Protein AF-A0A453HFK0-F1 (afdb_monomer_lite)

Sequence (282 aa):
MLNDKDNFTQKGLLQRPDHADMRYKCRTYARLLQFIKSLDKSCMIPLRKAYCHSLNLLIRREAREYSNELRNSSKASKSSTPSFEGPAGANQPAGIADSPAEAYSKMITAFIPLLVDESLFLAHFMCFEVPTSDGSDSDEDSTPKTSGSSGSSAKPSNNSSADLGVLNECLQEMLDGIQEDFYAIVDWAFKLDPLSCIPMHGITDRYIAGQKTEVAGYVSVLLDDLESRITILFSRFVDDACFQVEKYERNVKQVGVVPYIPRFSQLAARMEQYITGSRDLV

Organism: Aegilops tauschii subsp. strangulata (NCBI:txid200361)

Secondary structure (DSSP, 8-state):
----TTSS--TT--PPP--HHHHHHHHTTHHHHHHHHHH-GGGHHHHHHHHHHHHHHHHHHHHHHHHHHHHHH------------SS------------HHHHHHHHHHHHHHHHHHHHHHHHHHTT---------------------------PPPTTHHHHHHHHHHHHHHHHTTHHHHHHHHHHHHHHH-GGGHHHHHHHHHHHHHH---GGGHHHHHHHHHHHHHHHHHHHHHHHHHHHHHHHHHHH-TTTTTGGGHHHHHHHHHHHHHHHHHHHH--

Foldseek 3Di:
DPPCPPPCDPQPDLDQDDCVVVLVVLVVCLVVLVVVCVVPVVVLLVVLLVVLQVLLVVLLVSLQVNLVSLVVPQPLDLQDALDPDDADDDDDPPDPGCALLNSLLVSCVRPLVVLLVVLVSSCVSSPQPADDPDDDDDDDDDDDDDDDDDDDPPDPDPCNVVSVVSSVVSSCSSNPPSLVSSLVSLVVSCVSYVLSLLLNLVSLVVVLVVDDDPSCVVVNVSSVVSNVSSVVSNVVVVVVVVVSLVVVQVPDVPCHCVSCPVVVVVVVVVNVVSVVVSVVVD

Radius of gyration: 25.95 Å; chains: 1; bounding box: 56×48×88 Å

Structure (mmCIF, N/CA/C/O backbone):
data_AF-A0A453HFK0-F1
#
_entry.id   AF-A0A453HFK0-F1
#
loop_
_atom_site.group_PDB
_atom_site.id
_atom_site.type_symbol
_atom_site.label_atom_id
_atom_site.label_alt_id
_atom_site.label_comp_id
_atom_site.label_asym_id
_atom_site.label_entity_id
_atom_site.label_seq_id
_atom_site.pdbx_PDB_ins_code
_atom_site.Cartn_x
_atom_site.Cartn_y
_atom_site.Cartn_z
_atom_site.occupancy
_atom_site.B_iso_or_equiv
_atom_site.auth_seq_id
_atom_site.auth_comp_id
_atom_site.auth_asym_id
_atom_site.auth_atom_id
_atom_site.pdbx_PDB_model_num
ATOM 1 N N . MET A 1 1 ? 8.616 13.560 -20.323 1.00 43.38 1 MET A N 1
ATOM 2 C CA . MET A 1 1 ? 7.378 12.751 -20.239 1.00 43.38 1 MET A CA 1
ATOM 3 C C . MET A 1 1 ? 6.702 12.847 -18.860 1.00 43.38 1 MET A C 1
ATOM 5 O O . MET A 1 1 ? 5.885 12.005 -18.546 1.00 43.38 1 MET A O 1
ATOM 9 N N . LEU A 1 2 ? 6.994 13.879 -18.050 1.00 38.53 2 LEU A N 1
ATOM 10 C CA . LEU A 1 2 ? 6.548 14.006 -16.646 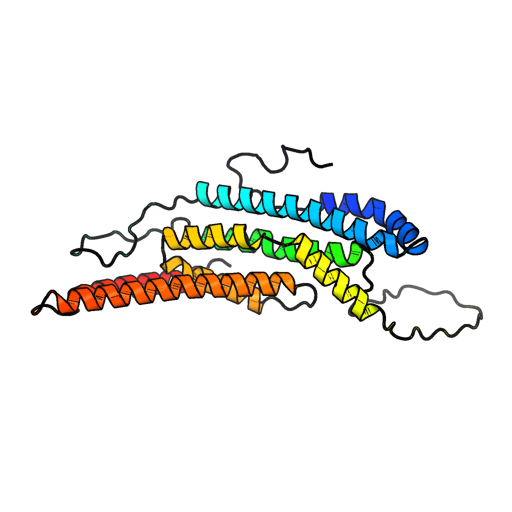1.00 38.53 2 LEU A CA 1
ATOM 11 C C . LEU A 1 2 ? 5.487 15.106 -16.427 1.00 38.53 2 LEU A C 1
ATOM 13 O O . LEU A 1 2 ? 5.281 15.530 -15.296 1.00 38.53 2 LEU A O 1
ATOM 17 N N . ASN A 1 3 ? 4.859 15.625 -17.489 1.00 35.47 3 ASN A N 1
ATOM 18 C CA . ASN A 1 3 ? 4.062 16.856 -17.394 1.00 35.47 3 ASN A CA 1
ATOM 19 C C . ASN A 1 3 ? 2.593 16.728 -17.818 1.00 35.47 3 ASN A C 1
ATOM 21 O O . ASN A 1 3 ? 1.948 17.752 -18.025 1.00 35.47 3 ASN A O 1
ATOM 25 N N . ASP A 1 4 ? 2.047 15.512 -17.891 1.00 39.72 4 ASP A N 1
ATOM 26 C CA . ASP A 1 4 ? 0.596 15.335 -17.997 1.00 39.72 4 ASP A CA 1
ATOM 27 C C . ASP A 1 4 ? -0.020 15.486 -16.603 1.00 39.72 4 ASP A C 1
ATOM 29 O O . ASP A 1 4 ? -0.164 14.538 -15.834 1.00 39.72 4 ASP A O 1
ATOM 33 N N . LYS A 1 5 ? -0.346 16.734 -16.257 1.00 45.12 5 LYS A N 1
ATOM 34 C CA . LYS A 1 5 ? -1.076 17.101 -15.033 1.00 45.12 5 LYS A CA 1
ATOM 35 C C . LYS A 1 5 ? -2.545 16.651 -15.043 1.00 45.12 5 LYS A C 1
ATOM 37 O O . LYS A 1 5 ? -3.221 16.834 -14.036 1.00 45.12 5 LYS A O 1
ATOM 42 N N . ASP A 1 6 ? -3.019 16.043 -16.129 1.00 44.41 6 ASP A N 1
ATOM 43 C CA . ASP A 1 6 ? -4.451 15.860 -16.382 1.00 44.41 6 ASP A CA 1
ATOM 44 C C . ASP A 1 6 ? -4.956 14.411 -16.284 1.00 44.41 6 ASP A C 1
ATOM 46 O O . ASP A 1 6 ? -6.160 14.197 -16.373 1.00 44.41 6 ASP A O 1
ATOM 50 N N . ASN A 1 7 ? -4.098 13.415 -16.029 1.00 46.94 7 ASN A N 1
ATOM 51 C CA . ASN A 1 7 ? -4.543 12.009 -16.031 1.00 46.94 7 ASN A CA 1
ATOM 52 C C . ASN A 1 7 ? -5.009 11.460 -14.673 1.00 46.94 7 ASN A C 1
ATOM 54 O O . ASN A 1 7 ? -5.577 10.374 -14.654 1.00 46.94 7 ASN A O 1
ATOM 58 N N . PHE A 1 8 ? -4.793 12.177 -13.564 1.00 45.44 8 PHE A N 1
ATOM 59 C CA . PHE A 1 8 ? -5.213 11.731 -12.221 1.00 45.44 8 PHE A CA 1
ATOM 60 C C . PHE A 1 8 ? -6.226 12.675 -11.549 1.00 45.44 8 PHE A C 1
ATOM 62 O O . PHE A 1 8 ? -6.861 12.327 -10.558 1.00 45.44 8 PHE A O 1
ATOM 69 N N . THR A 1 9 ? -6.402 13.892 -12.075 1.00 43.00 9 THR A N 1
ATOM 70 C CA . THR A 1 9 ? -7.087 14.990 -11.374 1.00 43.00 9 THR A CA 1
ATOM 71 C C . THR A 1 9 ? -8.409 15.399 -12.024 1.00 43.00 9 THR A C 1
ATOM 73 O O . THR A 1 9 ? -8.623 16.563 -12.354 1.00 43.00 9 THR A O 1
ATOM 76 N N . GLN A 1 10 ? -9.367 14.473 -12.114 1.00 49.50 10 GLN A N 1
ATOM 77 C CA . GLN A 1 10 ? -10.776 14.862 -11.988 1.00 49.50 10 GLN A CA 1
ATOM 78 C C . GLN A 1 10 ? -11.158 14.763 -10.510 1.00 49.50 10 GLN A C 1
ATOM 80 O O . GLN A 1 10 ? -11.493 13.694 -10.010 1.00 49.50 10 GLN A O 1
ATOM 85 N N . LYS A 1 11 ? -11.068 15.895 -9.794 1.00 47.50 11 LYS A N 1
ATOM 86 C CA . LYS A 1 11 ? -11.521 16.010 -8.396 1.00 47.50 11 LYS A CA 1
ATOM 87 C C . LYS A 1 11 ? -12.891 15.336 -8.231 1.00 47.50 11 LYS A C 1
ATOM 89 O O . LYS A 1 11 ? -13.840 15.752 -8.895 1.00 47.50 11 LYS A O 1
ATOM 94 N N . GLY A 1 12 ? -12.991 14.351 -7.337 1.00 55.56 12 GLY A N 1
ATOM 95 C CA . GLY A 1 12 ? -14.236 13.649 -7.017 1.00 55.56 12 GLY A CA 1
ATOM 96 C C . GLY A 1 12 ? -14.432 12.275 -7.670 1.00 55.56 12 GLY A C 1
ATOM 97 O O . GLY A 1 12 ? -15.427 11.623 -7.359 1.00 55.56 12 GLY A O 1
ATOM 98 N N . LEU A 1 13 ? -13.525 11.808 -8.537 1.00 60.28 13 LEU A N 1
ATOM 99 C CA . LEU A 1 13 ? -13.547 10.446 -9.085 1.00 60.28 13 LEU A CA 1
ATOM 100 C C . LEU A 1 13 ? -12.294 9.691 -8.639 1.00 60.28 13 LEU A C 1
ATOM 102 O O . LEU A 1 13 ? -11.178 10.037 -9.016 1.00 60.28 13 LEU A O 1
ATOM 106 N N . LEU A 1 14 ? -12.487 8.646 -7.830 1.00 67.38 14 LEU A N 1
ATOM 107 C CA . LEU A 1 14 ? -11.408 7.772 -7.381 1.00 67.38 14 LEU A CA 1
ATOM 108 C C . LEU A 1 14 ? -10.894 6.950 -8.573 1.00 67.38 14 LEU A C 1
ATOM 110 O O . LEU A 1 14 ? -11.460 5.911 -8.914 1.00 67.38 14 LEU A O 1
ATOM 114 N N . GLN A 1 15 ? -9.842 7.429 -9.229 1.00 76.81 15 GLN A N 1
ATOM 115 C CA . GLN A 1 15 ? -9.237 6.737 -10.357 1.00 76.81 15 GLN A CA 1
ATOM 116 C C . GLN A 1 15 ? -8.186 5.745 -9.860 1.00 76.81 15 GLN A C 1
ATOM 118 O O . GLN A 1 15 ? -7.266 6.099 -9.122 1.00 76.81 15 GLN A O 1
ATOM 123 N N . ARG A 1 16 ? -8.334 4.479 -10.256 1.00 83.50 16 ARG A N 1
ATOM 124 C CA . ARG A 1 16 ? -7.331 3.448 -9.984 1.00 83.50 16 ARG A CA 1
ATOM 125 C C . ARG A 1 16 ? -6.057 3.779 -10.777 1.00 83.50 16 ARG A C 1
ATOM 127 O O . ARG A 1 16 ? -6.179 4.032 -11.976 1.00 83.50 16 ARG A O 1
ATOM 134 N N . PRO A 1 17 ? -4.864 3.753 -10.156 1.00 87.19 17 PRO A N 1
ATOM 135 C CA . PRO A 1 17 ? -3.620 3.909 -10.896 1.00 87.19 17 PRO A CA 1
ATOM 136 C C . PRO A 1 17 ? -3.467 2.786 -11.928 1.00 87.19 17 PRO A C 1
ATOM 138 O O . PRO A 1 17 ? -3.697 1.615 -11.616 1.00 87.19 17 PRO A O 1
ATOM 141 N N . ASP A 1 18 ? -3.079 3.149 -13.147 1.00 90.12 18 ASP A N 1
ATOM 142 C CA . ASP A 1 18 ? -2.808 2.212 -14.235 1.00 90.12 18 ASP A CA 1
ATOM 143 C C . ASP A 1 18 ? -1.586 2.672 -15.031 1.00 90.12 18 ASP A C 1
ATOM 145 O O . ASP A 1 18 ? -1.541 3.776 -15.576 1.00 90.12 18 ASP A O 1
ATOM 149 N N . HIS A 1 19 ? -0.577 1.806 -15.088 1.00 94.00 19 HIS A N 1
ATOM 150 C CA . HIS A 1 19 ? 0.704 2.063 -15.743 1.00 94.00 19 HIS A CA 1
ATOM 151 C C . HIS A 1 19 ? 0.836 1.328 -17.088 1.00 94.00 19 HIS A C 1
ATOM 153 O O . HIS A 1 19 ? 1.911 1.321 -17.687 1.00 94.00 19 HIS A O 1
ATOM 159 N N . ALA A 1 20 ? -0.227 0.703 -17.611 1.00 91.44 20 ALA A N 1
ATOM 160 C CA . ALA A 1 20 ? -0.181 -0.094 -18.843 1.00 91.44 20 ALA A CA 1
ATOM 161 C C . ALA A 1 20 ? 0.338 0.680 -20.071 1.00 91.44 20 ALA A C 1
ATOM 163 O O . ALA A 1 20 ? 1.217 0.186 -20.784 1.00 91.44 20 ALA A O 1
ATOM 164 N N . ASP A 1 21 ? -0.151 1.901 -20.305 1.00 91.12 21 ASP A N 1
ATOM 165 C CA . ASP A 1 21 ? 0.294 2.743 -21.427 1.00 91.12 21 ASP A CA 1
ATOM 166 C C . ASP A 1 21 ? 1.763 3.178 -21.275 1.00 91.12 21 ASP A C 1
ATOM 168 O O . ASP A 1 21 ? 2.540 3.133 -22.232 1.00 91.12 21 ASP A O 1
ATOM 172 N N . MET A 1 22 ? 2.187 3.518 -20.052 1.00 91.12 22 MET A N 1
ATOM 173 C CA . MET A 1 22 ? 3.588 3.832 -19.758 1.00 91.12 22 MET A CA 1
ATOM 174 C C . MET A 1 22 ? 4.491 2.625 -20.040 1.00 91.12 22 MET A C 1
ATOM 176 O O . MET A 1 22 ? 5.476 2.758 -20.769 1.00 91.12 22 MET A O 1
ATOM 180 N N . ARG A 1 23 ? 4.118 1.433 -19.554 1.00 92.38 23 ARG A N 1
ATOM 181 C CA . ARG A 1 23 ? 4.833 0.175 -19.828 1.00 92.38 23 ARG A CA 1
ATOM 182 C C . ARG A 1 23 ? 4.908 -0.112 -21.329 1.00 92.38 23 ARG A C 1
ATOM 184 O O . ARG A 1 23 ? 5.972 -0.479 -21.832 1.00 92.38 23 ARG A O 1
ATOM 191 N N . TYR A 1 24 ? 3.816 0.093 -22.068 1.00 91.12 24 TYR A N 1
ATOM 192 C CA . TYR A 1 24 ? 3.790 -0.055 -23.526 1.00 91.12 24 TYR A CA 1
ATOM 193 C C . TYR A 1 24 ? 4.779 0.895 -24.216 1.00 91.12 24 TYR A C 1
ATOM 195 O O . TYR A 1 24 ? 5.602 0.454 -25.021 1.00 91.12 24 TYR A O 1
ATOM 203 N N . LYS A 1 25 ? 4.779 2.180 -23.844 1.00 91.62 25 LYS A N 1
ATOM 204 C CA . LYS A 1 25 ? 5.731 3.171 -24.368 1.00 91.62 25 LYS A CA 1
ATOM 205 C C . LYS A 1 25 ? 7.176 2.787 -24.051 1.00 91.62 25 LYS A C 1
ATOM 207 O O . LYS A 1 25 ? 8.015 2.822 -24.952 1.00 91.62 25 LYS A O 1
ATOM 212 N N . CYS A 1 26 ? 7.458 2.344 -22.824 1.00 90.81 26 CYS A N 1
ATOM 213 C CA . CYS A 1 26 ? 8.778 1.868 -22.409 1.00 90.81 26 CYS A CA 1
ATOM 214 C C . CYS A 1 26 ? 9.272 0.700 -23.275 1.00 90.81 26 CYS A C 1
ATOM 216 O O . CYS A 1 26 ? 10.422 0.719 -23.717 1.00 90.81 26 CYS A O 1
ATOM 218 N N . ARG A 1 27 ? 8.408 -0.271 -23.607 1.00 90.38 27 ARG A N 1
ATOM 219 C CA . ARG A 1 27 ? 8.775 -1.433 -24.444 1.00 90.38 27 ARG A CA 1
ATOM 220 C C . ARG A 1 27 ? 9.329 -1.059 -25.819 1.00 90.38 27 ARG A C 1
ATOM 222 O O . ARG A 1 27 ? 10.162 -1.798 -26.338 1.00 90.38 27 ARG A O 1
ATOM 229 N N . THR A 1 28 ? 8.972 0.102 -26.370 1.00 92.50 28 THR A N 1
ATOM 230 C CA . THR A 1 28 ? 9.556 0.618 -27.626 1.00 92.50 28 THR A CA 1
ATOM 231 C C . THR A 1 28 ? 11.087 0.718 -27.561 1.00 92.50 28 THR A C 1
ATOM 233 O O . THR A 1 28 ? 11.771 0.556 -28.571 1.00 92.50 28 THR A O 1
ATOM 236 N N . TYR A 1 29 ? 11.649 0.924 -26.366 1.00 89.88 29 TYR A N 1
ATOM 237 C CA . TYR A 1 29 ? 13.089 1.048 -26.143 1.00 89.88 29 TYR A CA 1
ATOM 238 C C . TYR A 1 29 ? 13.790 -0.284 -25.832 1.00 89.88 29 TYR A C 1
ATOM 240 O O . TYR A 1 29 ? 15.013 -0.302 -25.713 1.00 89.88 29 TYR A O 1
ATOM 248 N N . ALA A 1 30 ? 13.072 -1.410 -25.744 1.00 89.06 30 ALA A N 1
ATOM 249 C CA . ALA A 1 30 ? 13.645 -2.693 -25.321 1.00 89.06 30 ALA A CA 1
ATOM 250 C C . ALA A 1 30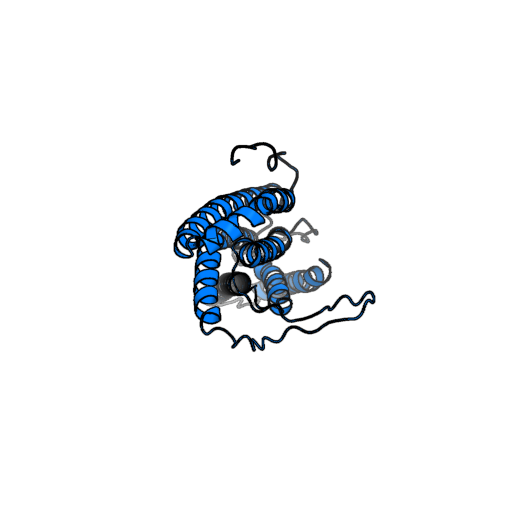 ? 14.820 -3.151 -26.206 1.00 89.06 30 ALA A C 1
ATOM 252 O O . ALA A 1 30 ? 15.864 -3.557 -25.698 1.00 89.06 30 ALA A O 1
ATOM 253 N N . ARG A 1 31 ? 14.696 -3.010 -27.534 1.00 88.62 31 ARG A N 1
ATOM 254 C CA . ARG A 1 31 ? 15.776 -3.362 -28.476 1.00 88.62 31 ARG A CA 1
ATOM 255 C C . ARG A 1 31 ? 17.027 -2.507 -28.263 1.00 88.62 31 ARG A C 1
ATOM 257 O O . ARG A 1 31 ? 18.143 -3.009 -28.370 1.00 88.62 31 ARG A O 1
ATOM 264 N N . LEU A 1 32 ? 16.843 -1.223 -27.956 1.00 89.25 32 LEU A N 1
ATOM 265 C CA . LEU A 1 32 ? 17.945 -0.311 -27.666 1.00 89.25 32 LEU A CA 1
ATOM 266 C C . LEU A 1 32 ? 18.631 -0.687 -26.347 1.00 89.25 32 LEU A C 1
ATOM 268 O O . LEU A 1 32 ? 19.856 -0.731 -26.303 1.00 89.25 32 LEU A O 1
ATOM 272 N N . LEU A 1 33 ? 17.861 -1.019 -25.306 1.00 90.06 33 LEU A N 1
ATOM 273 C CA . LEU A 1 33 ? 18.394 -1.471 -24.016 1.00 90.06 33 LEU A CA 1
ATOM 274 C C . LEU A 1 33 ? 19.248 -2.733 -24.152 1.00 90.06 33 LEU A C 1
ATOM 276 O O . LEU A 1 33 ? 20.347 -2.788 -23.606 1.00 90.06 33 LEU A O 1
ATOM 280 N N . GLN A 1 34 ? 18.783 -3.721 -24.920 1.00 87.75 34 GLN A N 1
ATOM 281 C CA . GLN A 1 34 ? 19.546 -4.944 -25.182 1.00 87.75 34 GLN A CA 1
ATOM 282 C C . GLN A 1 34 ? 20.853 -4.654 -25.925 1.00 87.75 34 GLN A C 1
ATOM 284 O O . GLN A 1 34 ? 21.904 -5.183 -25.560 1.00 87.75 34 GLN A O 1
ATOM 289 N N . PHE A 1 35 ? 20.803 -3.783 -26.937 1.00 89.06 35 PHE A N 1
ATOM 290 C CA . PHE A 1 35 ? 21.994 -3.379 -27.676 1.00 89.06 35 PHE A CA 1
ATOM 291 C C . PHE A 1 35 ? 22.998 -2.657 -26.769 1.00 89.06 35 PHE A C 1
ATOM 293 O O . PHE A 1 35 ? 24.169 -3.024 -26.736 1.00 89.06 35 PHE A O 1
ATOM 300 N N . ILE A 1 36 ? 22.537 -1.702 -25.961 1.00 88.38 36 ILE A N 1
ATOM 301 C CA . ILE A 1 36 ? 23.371 -0.972 -25.000 1.00 88.38 36 ILE A CA 1
ATOM 302 C C . ILE A 1 36 ? 23.998 -1.927 -23.968 1.00 88.38 36 ILE A C 1
ATOM 304 O O . ILE A 1 36 ? 25.210 -1.877 -23.766 1.00 88.38 36 ILE A O 1
ATOM 308 N N . LYS A 1 37 ? 23.219 -2.861 -23.396 1.00 88.38 37 LYS A N 1
ATOM 309 C CA . LYS A 1 37 ? 23.720 -3.901 -22.474 1.00 88.38 37 LYS A CA 1
ATOM 310 C C . LYS A 1 37 ? 24.830 -4.745 -23.109 1.00 88.38 37 LYS A C 1
ATOM 312 O O . LYS A 1 37 ? 25.760 -5.138 -22.409 1.00 88.38 37 LYS A O 1
ATOM 317 N N . SER A 1 38 ? 24.731 -5.035 -24.411 1.00 88.44 38 SER A N 1
ATOM 318 C CA . SER A 1 38 ? 25.745 -5.811 -25.140 1.00 88.44 38 SER A CA 1
ATOM 319 C C . SER A 1 38 ? 27.045 -5.040 -25.388 1.00 88.44 38 SER A C 1
ATOM 321 O O . SER A 1 38 ? 28.104 -5.657 -25.465 1.00 88.44 38 SER A O 1
ATOM 323 N N . LEU A 1 39 ? 26.969 -3.708 -25.492 1.00 92.00 39 LEU A N 1
ATOM 324 C CA . LEU A 1 39 ? 28.138 -2.846 -25.671 1.00 92.00 39 LEU A CA 1
ATOM 325 C C . LEU A 1 39 ? 28.881 -2.617 -24.352 1.00 92.00 39 LEU A C 1
ATOM 327 O O . LEU A 1 39 ? 30.106 -2.694 -24.320 1.00 92.00 39 LEU A O 1
ATOM 331 N N . ASP A 1 40 ? 28.148 -2.335 -23.274 1.00 88.50 40 ASP A N 1
ATOM 332 C CA . ASP A 1 40 ? 28.713 -2.102 -21.946 1.00 88.50 40 ASP A CA 1
ATOM 333 C C . ASP A 1 40 ? 27.704 -2.479 -20.851 1.00 88.50 40 ASP A C 1
ATOM 335 O O . ASP A 1 40 ? 26.682 -1.822 -20.669 1.00 88.50 40 ASP A O 1
ATOM 339 N N . LYS A 1 41 ? 27.993 -3.520 -20.058 1.00 85.94 41 LYS A N 1
ATOM 340 C CA . LYS A 1 41 ? 27.105 -3.936 -18.956 1.00 85.94 41 LYS A CA 1
ATOM 341 C C . LYS A 1 41 ? 27.051 -2.890 -17.829 1.00 85.94 41 LYS A C 1
ATOM 343 O O . LYS A 1 41 ? 26.046 -2.821 -17.120 1.00 85.94 41 LYS A O 1
ATOM 348 N N . SER A 1 42 ? 28.091 -2.069 -17.656 1.00 87.12 42 SER A N 1
ATOM 349 C CA . SER A 1 42 ? 28.195 -1.121 -16.538 1.00 87.12 42 SER A CA 1
ATOM 350 C C . SER A 1 42 ? 27.178 0.022 -16.623 1.00 87.12 42 SER A C 1
ATOM 352 O O . SER A 1 42 ? 26.676 0.481 -15.595 1.00 87.12 42 SER A O 1
ATOM 354 N N . CYS A 1 43 ? 26.778 0.416 -17.837 1.00 88.12 43 CYS A N 1
ATOM 355 C CA . CYS A 1 43 ? 25.805 1.489 -18.049 1.00 88.12 43 CYS A CA 1
ATOM 356 C C . CYS A 1 43 ? 24.369 1.124 -17.621 1.00 88.12 43 CYS A C 1
ATOM 358 O O . CYS A 1 43 ? 23.531 2.010 -17.441 1.00 88.12 43 CYS A O 1
ATOM 360 N N . MET A 1 44 ? 24.081 -0.162 -17.389 1.00 88.56 44 MET A N 1
ATOM 361 C CA . MET A 1 44 ? 22.758 -0.610 -16.946 1.00 88.56 44 MET A CA 1
ATOM 362 C C . MET A 1 44 ? 22.438 -0.168 -15.518 1.00 88.56 44 MET A C 1
ATOM 364 O O . MET A 1 44 ? 21.277 0.081 -15.206 1.00 88.56 44 MET A O 1
ATOM 368 N N . ILE A 1 45 ? 23.444 -0.044 -14.649 1.00 88.50 45 ILE A N 1
ATOM 369 C CA . ILE A 1 45 ? 23.253 0.360 -13.248 1.00 88.50 45 ILE A CA 1
ATOM 370 C C . ILE A 1 45 ? 22.677 1.783 -13.141 1.00 88.50 45 ILE A C 1
ATOM 372 O O . ILE A 1 45 ? 21.599 1.930 -12.564 1.00 88.50 45 ILE A O 1
ATOM 376 N N . PRO A 1 46 ? 23.316 2.837 -13.691 1.00 90.94 46 PRO A N 1
ATOM 377 C CA . PRO A 1 46 ? 22.772 4.193 -13.600 1.00 90.94 46 PRO A CA 1
ATOM 378 C C . PRO A 1 46 ? 21.409 4.323 -14.289 1.00 90.94 46 PRO A C 1
ATOM 380 O O . PRO A 1 46 ? 20.559 5.079 -13.823 1.00 90.94 46 PRO A O 1
ATOM 383 N N . LEU A 1 47 ? 21.167 3.553 -15.354 1.00 90.81 47 LEU A N 1
ATOM 384 C CA . LEU A 1 47 ? 19.884 3.541 -16.047 1.00 90.81 47 LEU A CA 1
ATOM 385 C C . LEU A 1 47 ? 18.758 2.944 -15.193 1.00 90.81 47 LEU A C 1
ATOM 387 O O . LEU A 1 47 ? 17.682 3.534 -15.097 1.00 90.81 47 LEU A O 1
ATOM 391 N N . ARG A 1 48 ? 19.020 1.805 -14.539 1.00 91.44 48 ARG A N 1
ATOM 392 C CA . ARG A 1 48 ? 18.089 1.180 -13.590 1.00 91.44 48 ARG A CA 1
ATOM 393 C C . ARG A 1 48 ? 17.745 2.142 -12.460 1.00 91.44 48 ARG A C 1
ATOM 395 O O . ARG A 1 48 ? 16.564 2.351 -12.209 1.00 91.44 48 ARG A O 1
ATOM 402 N N . LYS A 1 49 ? 18.747 2.790 -11.855 1.00 91.88 49 LYS A N 1
ATOM 403 C CA . LYS A 1 49 ? 18.535 3.781 -10.786 1.00 91.88 49 LYS A CA 1
ATOM 404 C C . LYS A 1 49 ? 17.686 4.962 -11.240 1.00 91.88 49 LYS A C 1
ATOM 406 O O . LYS A 1 49 ? 16.705 5.299 -10.590 1.00 91.88 49 LYS A O 1
ATOM 411 N N . ALA A 1 50 ? 17.999 5.553 -12.394 1.00 93.38 50 ALA A N 1
ATOM 412 C CA . ALA A 1 50 ? 17.229 6.677 -12.928 1.00 93.38 50 ALA A CA 1
ATOM 413 C C . ALA A 1 50 ? 15.753 6.314 -13.179 1.00 93.38 50 ALA A C 1
ATOM 415 O O . ALA A 1 50 ? 14.859 7.117 -12.893 1.00 93.38 50 ALA A O 1
ATOM 416 N N . TYR A 1 51 ? 15.492 5.103 -13.684 1.00 93.25 51 TYR A N 1
ATOM 417 C CA . TYR A 1 51 ? 14.134 4.588 -13.852 1.00 93.25 51 TYR A CA 1
ATOM 418 C C . TYR A 1 51 ? 13.438 4.366 -12.507 1.00 93.25 51 TYR A C 1
ATOM 420 O O . TYR A 1 51 ? 12.349 4.898 -12.307 1.00 93.25 51 TYR A O 1
ATOM 428 N N . CYS A 1 52 ? 14.078 3.641 -11.581 1.00 94.38 52 CYS A N 1
ATOM 429 C CA . CYS A 1 52 ? 13.522 3.332 -10.261 1.00 94.38 52 CYS A CA 1
ATOM 430 C C . CYS A 1 52 ? 13.183 4.611 -9.497 1.00 94.38 52 CYS A C 1
ATOM 432 O O . CYS A 1 52 ? 12.076 4.742 -8.992 1.00 94.38 52 CYS A O 1
ATOM 434 N N . HIS A 1 53 ? 14.079 5.598 -9.513 1.00 94.88 53 HIS A N 1
ATOM 435 C CA . HIS A 1 53 ? 13.843 6.904 -8.911 1.00 94.88 53 HIS A CA 1
ATOM 436 C C . HIS A 1 53 ? 12.641 7.633 -9.533 1.00 94.88 53 HIS A C 1
ATOM 438 O O . HIS A 1 53 ? 11.777 8.142 -8.821 1.00 94.88 53 HIS A O 1
ATOM 444 N N . SER A 1 54 ? 12.556 7.676 -10.866 1.00 94.31 54 SER A N 1
ATOM 445 C CA . SER A 1 54 ? 11.455 8.362 -11.558 1.00 94.31 54 SER A CA 1
ATOM 446 C C . SER A 1 54 ? 10.105 7.692 -11.290 1.00 94.31 54 SER A C 1
ATOM 448 O O . SER A 1 54 ? 9.105 8.378 -11.077 1.00 94.31 54 SER A O 1
ATOM 450 N N . LEU A 1 55 ? 10.082 6.358 -11.284 1.00 95.00 55 LEU A N 1
ATOM 451 C CA . LEU A 1 55 ? 8.885 5.570 -11.018 1.00 95.00 55 LEU A CA 1
ATOM 452 C C . LEU A 1 55 ? 8.475 5.643 -9.542 1.00 95.00 55 LEU A C 1
ATOM 454 O O . LEU A 1 55 ? 7.288 5.779 -9.260 1.00 95.00 55 LEU A O 1
ATOM 458 N N . ASN A 1 56 ? 9.436 5.664 -8.613 1.00 95.62 56 ASN A N 1
ATOM 459 C CA . ASN A 1 56 ? 9.173 5.903 -7.195 1.00 95.62 56 ASN A CA 1
ATOM 460 C C . ASN A 1 56 ? 8.414 7.219 -7.004 1.00 95.62 56 ASN A C 1
ATOM 462 O O . ASN A 1 56 ? 7.336 7.227 -6.417 1.00 95.62 56 ASN A O 1
ATOM 466 N N . LEU A 1 57 ? 8.915 8.324 -7.569 1.00 95.06 57 LEU A N 1
ATOM 467 C CA . LEU A 1 57 ? 8.258 9.630 -7.464 1.00 95.06 57 LEU A CA 1
ATOM 468 C C . LEU A 1 57 ? 6.815 9.608 -7.986 1.00 95.06 57 LEU A C 1
ATOM 470 O O . LEU A 1 57 ? 5.943 10.242 -7.387 1.00 95.06 57 LEU A O 1
ATOM 474 N N . LEU A 1 58 ? 6.561 8.885 -9.081 1.00 94.75 58 LEU A N 1
ATOM 475 C CA . LEU A 1 58 ? 5.222 8.720 -9.641 1.00 94.75 58 LEU A CA 1
ATOM 476 C C . LEU A 1 58 ? 4.315 7.923 -8.696 1.00 94.75 58 LEU A C 1
ATOM 478 O O . LEU A 1 58 ? 3.282 8.442 -8.278 1.00 94.75 58 LEU A O 1
ATOM 482 N N . ILE A 1 59 ? 4.727 6.713 -8.308 1.00 94.69 59 ILE A N 1
ATOM 483 C CA . ILE A 1 59 ? 3.935 5.823 -7.448 1.00 94.69 59 ILE A CA 1
ATOM 484 C C . ILE A 1 59 ? 3.641 6.498 -6.103 1.00 94.69 59 ILE A C 1
ATOM 486 O O . ILE A 1 59 ? 2.500 6.501 -5.649 1.00 94.69 59 ILE A O 1
ATOM 490 N N . ARG A 1 60 ? 4.648 7.121 -5.479 1.00 95.31 60 ARG A N 1
ATOM 491 C CA . ARG A 1 60 ? 4.517 7.886 -4.226 1.00 95.31 60 ARG A CA 1
ATOM 492 C C . ARG A 1 60 ? 3.478 8.999 -4.349 1.00 95.31 60 ARG A C 1
ATOM 494 O O . ARG A 1 60 ? 2.671 9.215 -3.445 1.00 95.31 60 ARG A O 1
ATOM 501 N N . ARG A 1 61 ? 3.511 9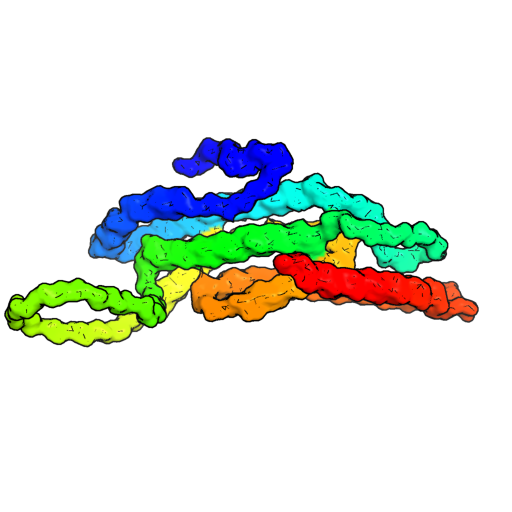.736 -5.462 1.00 94.25 61 ARG A N 1
ATOM 502 C CA . ARG A 1 61 ? 2.568 10.825 -5.726 1.00 94.25 61 ARG A CA 1
ATOM 503 C C . ARG A 1 61 ? 1.148 10.291 -5.894 1.00 94.25 61 ARG A C 1
ATOM 505 O O . ARG A 1 61 ? 0.246 10.803 -5.236 1.00 94.25 61 ARG A O 1
ATOM 512 N N . GLU A 1 62 ? 0.961 9.268 -6.720 1.00 94.12 62 GLU A N 1
ATOM 513 C CA . GLU A 1 62 ? -0.344 8.639 -6.952 1.00 94.12 62 GLU A CA 1
ATOM 514 C C . GLU A 1 62 ? -0.906 8.029 -5.664 1.00 94.12 62 GLU A C 1
ATOM 516 O O . GLU A 1 62 ? -2.069 8.253 -5.342 1.00 94.12 62 GLU A O 1
ATOM 521 N N . ALA A 1 63 ? -0.079 7.337 -4.873 1.00 94.81 63 ALA A N 1
ATOM 522 C CA . ALA A 1 63 ? -0.454 6.775 -3.573 1.00 94.81 63 ALA A CA 1
ATOM 523 C C . ALA A 1 63 ? -0.960 7.854 -2.614 1.00 94.81 63 ALA A C 1
ATOM 525 O O . ALA A 1 63 ? -2.005 7.695 -1.977 1.00 94.81 63 ALA A O 1
ATOM 526 N N . ARG A 1 64 ? -0.258 8.988 -2.549 1.00 93.50 64 ARG A N 1
ATOM 527 C CA . ARG A 1 64 ? -0.654 10.116 -1.708 1.00 93.50 64 ARG A CA 1
ATOM 528 C C . ARG A 1 64 ? -1.945 10.773 -2.182 1.00 93.50 64 ARG A C 1
ATOM 530 O O . ARG A 1 64 ? -2.807 11.075 -1.360 1.00 93.50 64 ARG A O 1
ATOM 537 N N . GLU A 1 65 ? -2.074 11.032 -3.480 1.00 91.75 65 GLU A N 1
ATOM 538 C CA . GLU A 1 65 ? -3.275 11.639 -4.064 1.00 91.75 65 GLU A CA 1
ATOM 539 C C . GLU A 1 65 ? -4.494 10.720 -3.875 1.00 91.75 65 GLU A C 1
ATOM 541 O O . GLU A 1 65 ? -5.525 11.175 -3.379 1.00 91.75 65 GLU A O 1
ATOM 546 N N . TYR A 1 66 ? -4.342 9.419 -4.134 1.00 92.12 66 TYR A N 1
ATOM 547 C CA . TYR A 1 66 ? -5.382 8.407 -3.937 1.00 92.12 66 TYR A CA 1
ATOM 548 C C . TYR A 1 66 ? -5.800 8.277 -2.467 1.00 92.12 66 TYR A C 1
ATOM 550 O O . TYR A 1 66 ? -6.988 8.322 -2.149 1.00 92.12 66 TYR A O 1
ATOM 558 N N . SER A 1 67 ? -4.832 8.184 -1.549 1.00 91.62 67 SER A N 1
ATOM 559 C CA . SER A 1 67 ? -5.084 8.137 -0.103 1.00 91.62 67 SER A CA 1
ATOM 560 C C . SER A 1 67 ? -5.822 9.387 0.383 1.00 91.62 67 SER A C 1
ATOM 562 O O . SER A 1 67 ? -6.790 9.293 1.138 1.00 91.62 67 SER A O 1
ATOM 564 N N . ASN A 1 68 ? -5.433 10.573 -0.090 1.00 90.19 68 ASN A N 1
ATOM 565 C CA . ASN A 1 68 ? -6.131 11.811 0.251 1.00 90.19 68 ASN A CA 1
ATOM 566 C C . ASN A 1 68 ? -7.571 11.826 -0.276 1.00 90.19 68 ASN A C 1
ATOM 568 O O . ASN A 1 68 ? -8.475 12.230 0.454 1.00 90.19 68 ASN A O 1
ATOM 572 N N . GLU A 1 69 ? -7.807 11.355 -1.500 1.00 89.44 69 GLU A N 1
ATOM 573 C CA . GLU A 1 69 ? -9.154 11.288 -2.072 1.00 89.44 69 GLU A CA 1
ATOM 574 C C . GLU A 1 69 ? -10.043 10.285 -1.325 1.00 89.44 69 GLU A C 1
ATOM 576 O O . GLU A 1 69 ? -11.194 10.592 -1.013 1.00 89.44 69 GLU A O 1
ATOM 581 N N . LEU A 1 70 ? -9.511 9.122 -0.936 1.00 89.25 70 LEU A N 1
ATOM 582 C CA . LEU A 1 70 ? -10.212 8.156 -0.082 1.00 89.25 70 LEU A CA 1
ATOM 583 C C . LEU A 1 70 ? -10.628 8.767 1.260 1.00 89.25 70 LEU A C 1
ATOM 585 O O . LEU A 1 70 ? -11.755 8.590 1.722 1.00 89.25 70 LEU A O 1
ATOM 589 N N . ARG A 1 71 ? -9.725 9.529 1.879 1.00 87.12 71 ARG A N 1
ATOM 590 C CA . ARG A 1 71 ? -9.982 10.195 3.160 1.00 87.12 71 ARG A CA 1
ATOM 591 C C . ARG A 1 71 ? -11.001 11.327 3.033 1.00 87.12 71 ARG A C 1
ATOM 593 O O . ARG A 1 71 ? -11.769 11.542 3.966 1.00 87.12 71 ARG A O 1
ATOM 600 N N . ASN A 1 72 ? -11.016 12.031 1.901 1.00 84.62 72 ASN A N 1
ATOM 601 C CA . ASN A 1 72 ? -11.956 13.120 1.621 1.00 84.62 72 ASN A CA 1
ATOM 602 C C . ASN A 1 72 ? -13.349 12.616 1.211 1.00 84.62 72 ASN A C 1
ATOM 604 O O . ASN A 1 72 ? -14.349 13.253 1.535 1.00 84.62 72 ASN A O 1
ATOM 608 N N . SER A 1 73 ? -13.412 11.498 0.485 1.00 77.69 73 SER A N 1
ATOM 609 C CA . SER A 1 73 ? -14.661 10.874 0.027 1.00 77.69 73 SER A CA 1
ATOM 610 C C . SER A 1 73 ? -15.354 10.068 1.121 1.00 77.69 73 SER A C 1
ATOM 612 O O . SER A 1 73 ? -16.578 9.923 1.090 1.00 77.69 73 SER A O 1
ATOM 614 N N . SER A 1 74 ? -14.602 9.590 2.118 1.00 73.25 74 SER A N 1
ATOM 615 C CA . SER A 1 74 ? -15.172 8.917 3.277 1.00 73.25 74 SER A CA 1
ATOM 616 C C . SER A 1 74 ? -16.106 9.865 4.030 1.00 73.25 74 SER A C 1
ATOM 618 O O . SER A 1 74 ? -15.685 10.830 4.671 1.00 73.25 74 SER A O 1
ATOM 620 N N . LYS A 1 75 ? -17.404 9.539 4.018 1.00 61.94 75 LYS A N 1
ATOM 621 C CA . LYS A 1 75 ? -18.413 10.127 4.911 1.00 61.94 75 LYS A CA 1
ATOM 622 C C . LYS A 1 75 ? -18.254 9.584 6.331 1.00 61.94 75 LYS A C 1
ATOM 624 O O . LYS A 1 75 ? -19.257 9.288 6.983 1.00 61.94 75 LYS A O 1
ATOM 629 N N . ALA A 1 76 ? -17.017 9.436 6.809 1.00 52.34 76 ALA A N 1
ATOM 630 C CA . ALA A 1 76 ? -16.730 9.110 8.189 1.00 52.34 76 ALA A CA 1
ATOM 631 C C . ALA A 1 76 ? -17.288 10.245 9.047 1.00 52.34 76 ALA A C 1
ATOM 633 O O . ALA A 1 76 ? -16.641 11.260 9.318 1.00 52.34 76 ALA A O 1
ATOM 634 N N . SER A 1 77 ? -18.548 10.081 9.448 1.00 43.50 77 SER A N 1
ATOM 635 C CA . SER A 1 77 ? -19.113 10.813 10.559 1.00 43.50 77 SER A CA 1
ATOM 636 C C . SER A 1 77 ? -18.103 10.682 11.689 1.00 43.50 77 SER A C 1
ATOM 638 O O . SER A 1 77 ? -17.545 9.602 11.902 1.00 43.50 77 SER A O 1
ATOM 640 N N . LYS A 1 78 ? -17.852 11.768 12.421 1.00 44.94 78 LYS A N 1
ATOM 641 C CA . LYS A 1 78 ? -17.173 11.709 13.720 1.00 44.94 78 LYS A CA 1
ATOM 642 C C . LYS A 1 78 ? -18.088 10.956 14.697 1.00 44.94 78 LYS A C 1
ATOM 644 O O . LYS A 1 78 ? -18.548 11.516 15.687 1.00 44.94 78 LYS A O 1
ATOM 649 N N . SER A 1 79 ? -18.458 9.716 14.386 1.00 41.09 79 SER A N 1
ATOM 650 C CA . SER A 1 79 ? -19.236 8.864 15.253 1.00 41.09 79 SER A CA 1
ATOM 651 C C . SER A 1 79 ? -18.275 8.428 16.333 1.00 41.09 79 SER A C 1
ATOM 653 O O . SER A 1 79 ? -17.442 7.558 16.096 1.00 41.09 79 SER A O 1
ATOM 655 N N . SER A 1 80 ? -18.371 9.118 17.470 1.00 43.78 80 SER A N 1
ATOM 656 C CA . SER A 1 80 ? -18.118 8.582 18.799 1.00 43.78 80 SER A CA 1
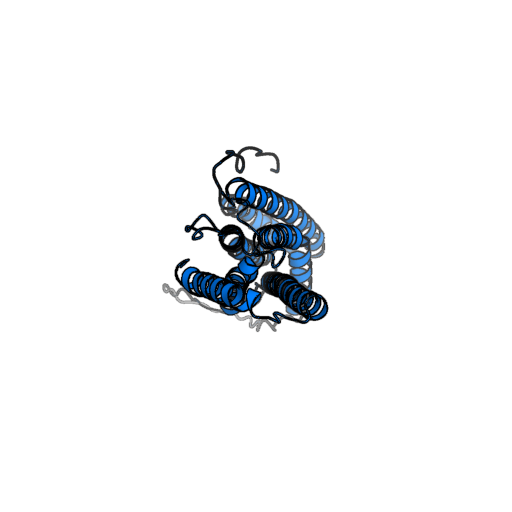ATOM 657 C C . SER A 1 80 ? -17.130 7.428 18.771 1.00 43.78 80 SER A C 1
ATOM 659 O O . SER A 1 80 ? -17.537 6.264 18.683 1.00 43.78 80 SER A O 1
ATOM 661 N N . THR A 1 81 ? -15.845 7.755 18.904 1.00 44.84 81 THR A N 1
ATOM 662 C CA . THR A 1 81 ? -14.876 6.828 19.483 1.00 44.84 81 THR A CA 1
ATOM 663 C C . THR A 1 81 ? -15.611 6.072 20.592 1.00 44.84 81 THR A C 1
ATOM 665 O O . THR A 1 81 ? -16.311 6.735 21.372 1.00 44.84 81 THR A O 1
ATOM 668 N N . PRO A 1 82 ? -15.568 4.732 20.663 1.00 49.69 82 PRO A N 1
ATOM 669 C CA . PRO A 1 82 ? -16.021 4.010 21.843 1.00 49.69 82 PRO A CA 1
ATOM 670 C C . PRO A 1 82 ? -15.059 4.377 22.978 1.00 49.69 82 PRO A C 1
ATOM 672 O O . PRO A 1 82 ? -14.175 3.625 23.363 1.00 49.69 82 PRO A O 1
ATOM 675 N N . SER A 1 83 ? -15.162 5.620 23.434 1.00 47.16 83 SER A N 1
ATOM 676 C CA . SER A 1 83 ? -14.415 6.160 24.535 1.00 47.16 83 SER A CA 1
ATOM 677 C C . SER A 1 83 ? -15.075 5.593 25.771 1.00 47.16 83 SER A C 1
ATOM 679 O O . SER A 1 83 ? -16.279 5.742 25.990 1.00 47.16 83 SER A O 1
ATOM 681 N N . PHE A 1 84 ? -14.276 4.923 26.588 1.00 50.22 84 PHE A N 1
ATOM 682 C CA . PHE A 1 84 ? -14.699 4.463 27.901 1.00 50.22 84 PHE A CA 1
ATOM 683 C C . PHE A 1 84 ? -14.909 5.627 28.895 1.00 50.22 84 PHE A C 1
ATOM 685 O O . PHE A 1 84 ? -15.187 5.387 30.070 1.00 50.22 84 PHE A O 1
ATOM 692 N N . GLU A 1 85 ? -14.826 6.882 28.453 1.00 41.25 85 GLU A N 1
ATOM 693 C CA . GLU A 1 85 ? -14.842 8.075 29.292 1.00 41.25 85 GLU A CA 1
ATOM 694 C C . GLU A 1 85 ? -16.274 8.602 29.540 1.00 41.25 85 GLU A C 1
ATOM 696 O O . GLU A 1 85 ? -16.981 9.008 28.621 1.00 41.25 85 GLU A O 1
ATOM 701 N N . GLY A 1 86 ? -16.707 8.600 30.809 1.00 44.09 86 GLY A N 1
ATOM 702 C CA . GLY A 1 86 ? -17.953 9.235 31.282 1.00 44.09 86 GLY A CA 1
ATOM 703 C C . GLY A 1 86 ? -19.194 8.325 31.341 1.00 44.09 86 GLY A C 1
ATOM 704 O O . GLY A 1 86 ? -19.153 7.215 30.820 1.00 44.09 86 GLY A O 1
ATOM 705 N N . PRO A 1 87 ? -20.299 8.730 32.005 1.00 35.81 87 PRO A N 1
ATOM 706 C CA . PRO A 1 87 ? -21.497 7.900 32.171 1.00 35.81 87 PRO A CA 1
ATOM 707 C C . PRO A 1 87 ? -22.233 7.700 30.841 1.00 35.81 87 PRO A C 1
ATOM 709 O O . PRO A 1 87 ? -22.197 8.564 29.970 1.00 35.81 87 PRO A O 1
ATOM 712 N N . ALA A 1 88 ? -22.901 6.553 30.694 1.00 40.16 88 ALA A N 1
ATOM 713 C CA . ALA A 1 88 ? -23.563 6.102 29.472 1.00 40.16 88 ALA A CA 1
ATOM 714 C C . ALA A 1 88 ? -24.527 7.145 28.865 1.00 40.16 88 ALA A C 1
ATOM 716 O O . ALA A 1 88 ? -25.681 7.258 29.272 1.00 40.16 88 ALA A O 1
ATOM 717 N N . GLY A 1 89 ? -24.054 7.869 27.851 1.00 37.41 89 GLY A N 1
ATOM 718 C CA . GLY A 1 89 ? -24.897 8.535 26.867 1.00 37.41 89 GLY A CA 1
ATOM 719 C C . GLY A 1 89 ? -25.206 7.555 25.741 1.00 37.41 89 GLY A C 1
ATOM 720 O O . GLY A 1 89 ? -24.292 6.964 25.169 1.00 37.41 89 GLY A O 1
ATOM 721 N N . ALA A 1 90 ? -26.490 7.342 25.463 1.00 43.00 90 ALA A N 1
ATOM 722 C CA . ALA A 1 90 ? -26.963 6.490 24.380 1.00 43.00 90 ALA A CA 1
ATOM 723 C C . ALA A 1 90 ? -26.325 6.897 23.043 1.00 43.00 90 ALA A C 1
ATOM 725 O O . ALA A 1 90 ? -26.450 8.053 22.645 1.00 43.00 90 ALA A O 1
ATOM 726 N N . ASN A 1 91 ? -25.697 5.956 22.333 1.00 40.59 91 ASN A N 1
ATOM 727 C CA . ASN A 1 91 ? -25.330 6.157 20.934 1.00 40.59 91 ASN A CA 1
ATOM 728 C C . ASN A 1 91 ? -25.969 5.099 20.035 1.00 40.59 91 ASN A C 1
ATOM 730 O O . ASN A 1 91 ? -26.050 3.920 20.374 1.00 40.59 91 ASN A O 1
ATOM 734 N N . GLN A 1 92 ? -26.492 5.612 18.922 1.00 39.94 92 GLN A N 1
ATOM 735 C CA . GLN A 1 92 ? -27.351 4.964 17.938 1.00 39.94 92 GLN A CA 1
ATOM 736 C C . GLN A 1 92 ? -26.670 3.807 17.190 1.00 39.94 92 GLN A C 1
ATOM 738 O O . GLN A 1 92 ? -25.438 3.756 17.144 1.00 39.94 92 GLN A O 1
ATOM 743 N N . PRO A 1 93 ? -27.455 2.902 16.566 1.00 35.91 93 PRO A N 1
ATOM 744 C CA . PRO A 1 93 ? -26.919 1.868 15.688 1.00 35.91 93 PRO A CA 1
ATOM 745 C C . PRO A 1 93 ? -26.072 2.512 14.589 1.00 35.91 93 PRO A C 1
ATOM 747 O O . PRO A 1 93 ? -26.553 3.362 13.838 1.00 35.91 93 PRO A O 1
ATOM 750 N N . ALA A 1 94 ? -24.801 2.119 14.514 1.00 44.56 94 ALA A N 1
ATOM 751 C CA . ALA A 1 94 ? -23.918 2.498 13.425 1.00 44.56 94 ALA A CA 1
ATOM 752 C C . ALA A 1 94 ? -24.477 1.886 12.134 1.00 44.56 94 ALA A C 1
ATOM 754 O O . ALA A 1 94 ? -24.346 0.689 11.890 1.00 44.56 94 ALA A O 1
ATOM 755 N N . GLY A 1 95 ? -25.177 2.699 11.343 1.00 38.16 95 GLY A N 1
ATOM 756 C CA . GLY A 1 95 ? -25.521 2.342 9.976 1.00 38.16 95 GLY A CA 1
ATOM 757 C C . GLY A 1 95 ? -24.245 2.084 9.177 1.00 38.16 95 GLY A C 1
ATOM 758 O O . GLY A 1 95 ? -23.223 2.725 9.422 1.00 38.16 95 GLY A O 1
ATOM 759 N N . ILE A 1 96 ? -24.335 1.140 8.240 1.00 42.53 96 ILE A N 1
ATOM 760 C CA . ILE A 1 96 ? -23.312 0.774 7.255 1.00 42.53 96 ILE A CA 1
ATOM 761 C C . ILE A 1 96 ? -23.010 2.015 6.401 1.00 42.53 96 ILE A C 1
ATOM 763 O O . ILE A 1 96 ? -23.627 2.248 5.367 1.00 42.53 96 ILE A O 1
ATOM 767 N N . ALA A 1 97 ? -22.137 2.880 6.894 1.00 45.62 97 ALA A N 1
ATOM 768 C CA . ALA A 1 97 ? -21.554 3.989 6.160 1.00 45.62 97 ALA A CA 1
ATOM 769 C C . ALA A 1 97 ? -20.075 3.660 5.958 1.00 45.62 97 ALA A C 1
ATOM 771 O O . ALA A 1 97 ? -19.455 3.153 6.895 1.00 45.62 97 ALA A O 1
ATOM 772 N N . ASP A 1 98 ? -19.560 3.935 4.754 1.00 56.12 98 ASP A N 1
ATOM 773 C CA . ASP A 1 98 ? -18.207 3.618 4.279 1.00 56.12 98 ASP A CA 1
ATOM 774 C C . ASP A 1 98 ? -17.168 3.681 5.406 1.00 56.12 98 ASP A C 1
ATOM 776 O O . ASP A 1 98 ? -16.750 4.759 5.852 1.00 56.12 98 ASP A O 1
ATOM 780 N N . SER A 1 99 ? -16.804 2.505 5.921 1.00 73.81 99 SER A N 1
ATOM 781 C CA . SER A 1 99 ? -15.956 2.391 7.103 1.00 73.81 99 SER A CA 1
ATOM 782 C C . SER A 1 99 ? -14.548 2.899 6.768 1.00 73.81 99 SER A C 1
ATOM 784 O O . SER A 1 99 ? -14.064 2.666 5.660 1.00 73.81 99 SER A O 1
ATOM 786 N N . PRO A 1 100 ? -13.821 3.537 7.701 1.00 84.44 100 PRO A N 1
ATOM 787 C CA . PRO A 1 100 ? -12.397 3.833 7.516 1.00 84.44 100 PRO A CA 1
ATOM 788 C C . PRO A 1 100 ? -11.559 2.604 7.100 1.00 84.44 100 PRO A C 1
ATOM 790 O O . PRO A 1 100 ? -10.567 2.752 6.386 1.00 84.44 100 PRO A O 1
ATOM 793 N N . ALA A 1 101 ? -11.990 1.388 7.456 1.00 85.94 101 ALA A N 1
ATOM 794 C CA . ALA A 1 101 ? -11.396 0.141 6.972 1.00 85.94 101 ALA A CA 1
ATOM 795 C C . ALA A 1 101 ? -11.620 -0.123 5.469 1.00 85.94 101 ALA A C 1
ATOM 797 O O . ALA A 1 101 ? -10.789 -0.747 4.815 1.00 85.94 101 ALA A O 1
ATOM 798 N N . GLU A 1 102 ? -12.718 0.364 4.893 1.00 87.50 102 GLU A N 1
ATOM 799 C CA . GLU A 1 102 ? -12.996 0.252 3.460 1.00 87.50 102 GLU A CA 1
ATOM 800 C C . GLU A 1 102 ? -12.046 1.130 2.641 1.00 87.50 102 GLU A C 1
ATOM 802 O O . GLU A 1 102 ? -11.575 0.719 1.582 1.00 87.50 102 GLU A O 1
ATOM 807 N N . ALA A 1 103 ? -11.697 2.314 3.150 1.00 91.12 103 ALA A N 1
ATOM 808 C CA . ALA A 1 103 ? -10.679 3.159 2.536 1.00 91.12 103 ALA A CA 1
ATOM 809 C C . ALA A 1 103 ? -9.320 2.434 2.489 1.00 91.12 103 ALA A C 1
ATOM 811 O O . ALA A 1 103 ? -8.672 2.401 1.444 1.00 91.12 103 ALA A O 1
ATOM 812 N N . TYR A 1 104 ? -8.928 1.772 3.583 1.00 93.69 104 TYR A N 1
ATOM 813 C CA . TYR A 1 104 ? -7.745 0.906 3.601 1.00 93.69 104 TYR A CA 1
ATOM 814 C C . TYR A 1 104 ? -7.844 -0.243 2.585 1.00 93.69 104 TYR A C 1
ATOM 816 O O . TYR A 1 104 ? -6.916 -0.459 1.805 1.00 93.69 104 TYR A O 1
ATOM 824 N N . SER A 1 105 ? -8.995 -0.920 2.525 1.00 91.81 105 SER A N 1
ATOM 825 C CA . SER A 1 105 ? -9.258 -1.989 1.552 1.00 91.81 105 SER A CA 1
ATOM 826 C C . SER A 1 105 ? -9.078 -1.513 0.105 1.00 91.81 105 SER A C 1
ATOM 828 O O . SER A 1 105 ? -8.390 -2.159 -0.691 1.00 91.81 105 SER A O 1
ATOM 830 N N . LYS A 1 106 ? -9.630 -0.339 -0.233 1.00 92.12 106 LYS A N 1
ATOM 831 C CA . LYS A 1 106 ? -9.494 0.289 -1.558 1.00 92.12 106 LYS A CA 1
ATOM 832 C C . LYS A 1 106 ? -8.051 0.676 -1.872 1.00 92.12 106 LYS A C 1
ATOM 834 O O . LYS A 1 106 ? -7.655 0.579 -3.032 1.00 92.12 106 LYS A O 1
ATOM 839 N N . MET A 1 107 ? -7.276 1.110 -0.876 1.00 94.44 107 MET A N 1
ATOM 840 C CA . MET A 1 107 ? -5.851 1.420 -1.031 1.00 94.44 107 MET A CA 1
ATOM 841 C C . MET A 1 107 ? -5.053 0.164 -1.387 1.00 94.44 107 MET A C 1
ATOM 843 O O . MET A 1 107 ? -4.390 0.128 -2.423 1.00 94.44 107 MET A O 1
ATOM 847 N N . ILE A 1 108 ? -5.171 -0.891 -0.576 1.00 92.81 108 ILE A N 1
ATOM 848 C CA . ILE A 1 108 ? -4.473 -2.160 -0.807 1.00 92.81 108 ILE A CA 1
ATOM 849 C C . ILE A 1 108 ? -4.877 -2.784 -2.147 1.00 92.81 108 ILE A C 1
ATOM 851 O O . ILE A 1 108 ? -4.015 -3.171 -2.934 1.00 92.81 108 ILE A O 1
ATOM 855 N N . THR A 1 109 ? -6.173 -2.817 -2.451 1.00 91.81 109 THR A N 1
ATOM 856 C CA . THR A 1 109 ? -6.689 -3.446 -3.676 1.00 91.81 109 THR A CA 1
ATOM 857 C C . THR A 1 109 ? -6.257 -2.723 -4.949 1.00 91.81 109 THR A C 1
ATOM 859 O O . THR A 1 109 ? -6.083 -3.354 -5.995 1.00 91.81 109 THR A O 1
ATOM 862 N N . ALA A 1 110 ? -6.058 -1.406 -4.880 1.00 92.62 110 ALA A N 1
ATOM 863 C CA . ALA A 1 110 ? -5.539 -0.636 -6.000 1.00 92.62 110 ALA A CA 1
ATOM 864 C C . ALA A 1 110 ? -4.029 -0.838 -6.175 1.00 92.62 110 ALA A C 1
ATOM 866 O O . ALA A 1 110 ? -3.590 -1.159 -7.281 1.00 92.62 110 ALA A O 1
ATOM 867 N N . PHE A 1 111 ? -3.254 -0.674 -5.099 1.00 93.81 111 PHE A N 1
ATOM 868 C CA . PHE A 1 111 ? -1.800 -0.567 -5.193 1.00 93.81 111 PHE A CA 1
ATOM 869 C C . PHE A 1 111 ? -1.067 -1.901 -5.138 1.00 93.81 111 PHE A C 1
ATOM 871 O O . PHE A 1 111 ? -0.115 -2.054 -5.889 1.00 93.81 111 PHE A O 1
ATOM 878 N N . ILE A 1 112 ? -1.476 -2.888 -4.334 1.00 92.06 112 ILE A N 1
ATOM 879 C CA . ILE A 1 112 ? -0.705 -4.141 -4.233 1.00 92.06 112 ILE A CA 1
ATOM 880 C C . ILE A 1 112 ? -0.520 -4.822 -5.604 1.00 92.06 112 ILE A C 1
ATOM 882 O O . ILE A 1 112 ? 0.624 -5.126 -5.945 1.00 92.06 112 ILE A O 1
ATOM 886 N N . PRO A 1 113 ? -1.561 -4.980 -6.451 1.00 90.31 113 PRO A N 1
ATOM 887 C CA . PRO A 1 113 ? -1.374 -5.514 -7.800 1.00 90.31 113 PRO A CA 1
ATOM 888 C C . PRO A 1 113 ? -0.461 -4.645 -8.672 1.00 90.31 113 PRO A C 1
ATOM 890 O O . PRO A 1 113 ? 0.372 -5.182 -9.389 1.00 90.31 113 PRO A O 1
ATOM 893 N N . LEU A 1 114 ? -0.572 -3.314 -8.575 1.00 92.44 114 LEU A N 1
ATOM 894 C CA . LEU A 1 114 ? 0.278 -2.375 -9.314 1.00 92.44 114 LEU A CA 1
ATOM 895 C C . LEU A 1 114 ? 1.757 -2.538 -8.937 1.00 92.44 114 LEU A C 1
ATOM 897 O O . LEU A 1 114 ? 2.609 -2.599 -9.814 1.00 92.44 114 LEU A O 1
ATOM 901 N N . LEU A 1 115 ? 2.071 -2.645 -7.642 1.00 92.38 115 LEU A N 1
ATOM 902 C CA . LEU A 1 115 ? 3.451 -2.797 -7.173 1.00 92.38 115 LEU A CA 1
ATOM 903 C C . LEU A 1 115 ? 4.061 -4.122 -7.635 1.00 92.38 115 LEU A C 1
ATOM 905 O O . LEU A 1 115 ? 5.234 -4.162 -8.008 1.00 92.38 115 LEU A O 1
ATOM 909 N N . VAL A 1 116 ? 3.270 -5.199 -7.639 1.00 89.81 116 VAL A N 1
ATOM 910 C CA . VAL A 1 116 ? 3.687 -6.498 -8.185 1.00 89.81 116 VAL A CA 1
ATOM 911 C C . VAL A 1 116 ? 3.949 -6.382 -9.688 1.00 89.81 116 VAL A C 1
ATOM 913 O O . VAL A 1 116 ? 5.003 -6.802 -10.164 1.00 89.81 116 VAL A O 1
ATOM 916 N N . ASP A 1 117 ? 3.030 -5.758 -10.421 1.00 90.12 117 ASP A N 1
ATOM 917 C CA . ASP A 1 117 ? 3.128 -5.521 -11.860 1.00 90.12 117 ASP A CA 1
ATOM 918 C C . ASP A 1 117 ? 4.363 -4.701 -12.251 1.00 90.12 117 ASP A C 1
ATOM 920 O O . ASP A 1 117 ? 5.038 -5.036 -13.228 1.00 90.12 117 ASP A O 1
ATOM 924 N N . GLU A 1 118 ? 4.671 -3.642 -11.502 1.00 92.00 118 GLU A N 1
ATOM 925 C CA . GLU A 1 118 ? 5.840 -2.792 -11.739 1.00 92.00 118 GLU A CA 1
ATOM 926 C C . GLU A 1 118 ? 7.143 -3.502 -11.364 1.00 92.00 118 GLU A C 1
ATOM 928 O O . GLU A 1 118 ? 8.134 -3.395 -12.087 1.00 92.00 118 GLU A O 1
ATOM 933 N N . SER A 1 119 ? 7.137 -4.308 -10.299 1.00 89.44 119 SER A N 1
ATOM 934 C CA . SER A 1 119 ? 8.287 -5.135 -9.906 1.00 89.44 119 SER A CA 1
ATOM 935 C C . SER A 1 119 ? 8.617 -6.180 -10.973 1.00 89.44 119 SER A C 1
ATOM 937 O O . SER A 1 119 ? 9.773 -6.327 -11.382 1.00 89.44 119 SER A O 1
ATOM 939 N N . LEU A 1 120 ? 7.588 -6.859 -11.492 1.00 88.00 120 LEU A N 1
ATOM 940 C CA . LEU A 1 120 ? 7.709 -7.784 -12.617 1.00 88.00 120 LEU A CA 1
ATOM 941 C C . LEU A 1 120 ? 8.180 -7.053 -13.870 1.00 88.00 120 LEU A C 1
ATOM 943 O O . LEU A 1 120 ? 9.114 -7.504 -14.533 1.00 88.00 120 LEU A O 1
ATOM 947 N N . PHE A 1 121 ? 7.565 -5.922 -14.209 1.00 90.75 121 PHE A N 1
ATOM 948 C CA . PHE A 1 121 ? 7.951 -5.164 -15.390 1.00 90.75 121 PHE A CA 1
ATOM 949 C C . PHE A 1 121 ? 9.413 -4.715 -15.318 1.00 90.75 121 PHE A C 1
ATOM 951 O O . PHE A 1 121 ? 10.137 -4.916 -16.291 1.00 90.75 12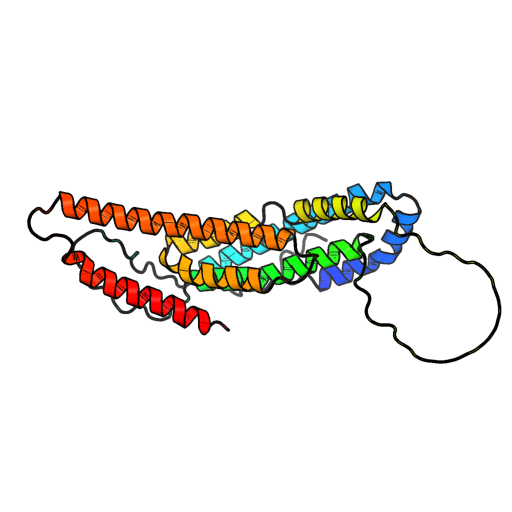1 PHE A O 1
ATOM 958 N N . LEU A 1 122 ? 9.872 -4.196 -14.175 1.00 90.56 122 LEU A N 1
ATOM 959 C CA . LEU A 1 122 ? 11.263 -3.801 -13.959 1.00 90.56 122 LEU A CA 1
ATOM 960 C C . LEU A 1 122 ? 12.222 -4.970 -14.208 1.00 90.56 122 LEU A C 1
ATOM 962 O O . LEU A 1 122 ? 13.181 -4.812 -14.967 1.00 90.56 122 LEU A O 1
ATOM 966 N N . ALA A 1 123 ? 11.950 -6.135 -13.610 1.00 88.25 123 ALA A N 1
ATOM 967 C CA . ALA A 1 123 ? 12.783 -7.327 -13.750 1.00 88.25 123 ALA A CA 1
ATOM 968 C C . ALA A 1 123 ? 12.983 -7.713 -15.229 1.00 88.25 123 ALA A C 1
ATOM 970 O O . ALA A 1 123 ? 14.113 -7.894 -15.693 1.00 88.25 123 ALA A O 1
ATOM 971 N N . HIS A 1 124 ? 11.897 -7.746 -16.002 1.00 86.12 124 HIS A N 1
ATOM 972 C CA . HIS A 1 124 ? 11.948 -8.116 -17.416 1.00 86.12 124 HIS A CA 1
ATOM 973 C C . HIS A 1 124 ? 12.536 -7.001 -18.295 1.00 86.12 124 HIS A C 1
ATOM 975 O O . HIS A 1 124 ? 13.408 -7.244 -19.130 1.00 86.12 124 HIS A O 1
ATOM 981 N N . PHE A 1 125 ? 12.078 -5.762 -18.115 1.00 89.06 125 PHE A N 1
ATOM 982 C CA . PHE A 1 125 ? 12.428 -4.637 -18.980 1.00 89.06 125 PHE A CA 1
ATOM 983 C C . PHE A 1 125 ? 13.893 -4.214 -18.825 1.00 89.06 125 PHE A C 1
ATOM 985 O O . PHE A 1 125 ? 14.573 -3.948 -19.817 1.00 89.06 125 PHE A O 1
ATOM 992 N N . MET A 1 126 ? 14.424 -4.237 -17.599 1.00 88.06 126 MET A N 1
ATOM 993 C CA . MET A 1 126 ? 15.822 -3.885 -17.313 1.00 88.06 126 MET A CA 1
ATOM 994 C C . MET A 1 126 ? 16.810 -5.038 -17.537 1.00 88.06 126 MET A C 1
ATOM 996 O O . MET A 1 126 ? 17.971 -4.968 -17.102 1.00 88.06 126 MET A O 1
ATOM 1000 N N . CYS A 1 127 ? 16.367 -6.074 -18.262 1.00 78.81 127 CYS A N 1
ATOM 1001 C CA . CYS A 1 127 ? 17.174 -7.201 -18.717 1.00 78.81 127 CYS A CA 1
ATOM 1002 C C . CYS A 1 127 ? 17.889 -7.920 -17.563 1.00 78.81 127 CYS A C 1
ATOM 1004 O O . CYS A 1 127 ? 19.082 -8.238 -17.680 1.00 78.81 127 CYS A O 1
ATOM 1006 N N . PHE A 1 128 ? 17.201 -8.121 -16.438 1.00 76.12 128 PHE A N 1
ATOM 1007 C CA . PHE A 1 128 ? 17.700 -9.003 -15.390 1.00 76.12 128 PHE A CA 1
ATOM 1008 C C . PHE A 1 128 ? 17.601 -10.454 -15.874 1.00 76.12 128 PHE A C 1
ATOM 1010 O O . PHE A 1 128 ? 16.608 -10.847 -16.482 1.00 76.12 128 PHE A O 1
ATOM 1017 N N . GLU A 1 129 ? 18.651 -11.243 -15.651 1.00 66.62 129 GLU A N 1
ATOM 1018 C CA . GLU A 1 129 ? 18.639 -12.684 -15.931 1.00 66.62 129 GLU A CA 1
ATOM 1019 C C . GLU A 1 129 ? 17.946 -13.392 -14.764 1.00 66.62 129 GLU A C 1
ATOM 1021 O O . GLU A 1 129 ? 18.590 -13.984 -13.901 1.00 66.62 129 GLU A O 1
ATOM 1026 N N . VAL A 1 130 ? 16.622 -13.246 -14.694 1.00 56.72 130 VAL A N 1
ATOM 1027 C CA . VAL A 1 130 ? 15.791 -13.981 -13.739 1.00 56.72 130 VAL A CA 1
ATOM 1028 C C . VAL A 1 130 ? 15.488 -15.344 -14.363 1.00 56.72 130 VAL A C 1
ATOM 1030 O O . VAL A 1 130 ? 15.034 -15.368 -15.510 1.00 56.72 130 VAL A O 1
ATOM 1033 N N . PRO A 1 131 ? 15.753 -16.472 -13.677 1.00 48.34 131 PRO A N 1
ATOM 1034 C CA . PRO A 1 131 ? 15.332 -17.773 -14.174 1.00 48.34 131 PRO A CA 1
ATOM 1035 C C . PRO A 1 131 ? 13.813 -17.748 -14.352 1.00 48.34 131 PRO A C 1
ATOM 1037 O O . PRO A 1 131 ? 13.061 -17.581 -13.394 1.00 48.34 131 PRO A O 1
ATOM 1040 N N . THR A 1 132 ? 13.356 -17.857 -15.596 1.00 41.34 132 THR A N 1
ATOM 1041 C CA . THR A 1 132 ? 11.947 -18.097 -15.881 1.00 41.34 132 THR A CA 1
ATOM 1042 C C . THR A 1 132 ? 11.636 -19.508 -15.408 1.00 41.34 132 THR A C 1
ATOM 1044 O O . THR A 1 132 ? 12.313 -20.449 -15.813 1.00 41.34 132 THR A O 1
ATOM 1047 N N . SER A 1 133 ? 10.637 -19.668 -14.540 1.00 37.47 133 SER A N 1
ATOM 1048 C CA . SER A 1 133 ? 10.036 -20.984 -14.327 1.00 37.47 133 SER A CA 1
ATOM 1049 C C . SER A 1 133 ? 9.457 -21.425 -15.674 1.00 37.47 133 SER A C 1
ATOM 1051 O O . SER A 1 133 ? 8.532 -20.787 -16.179 1.00 37.47 133 SER A O 1
ATOM 1053 N N . ASP A 1 134 ? 10.095 -22.404 -16.315 1.00 38.00 134 ASP A N 1
ATOM 1054 C CA . ASP A 1 134 ? 9.757 -22.881 -17.656 1.00 38.00 134 ASP A CA 1
ATOM 1055 C C . ASP A 1 134 ? 8.272 -23.249 -17.781 1.00 38.00 134 ASP A C 1
ATOM 1057 O O . ASP A 1 134 ? 7.703 -23.919 -16.916 1.00 38.00 134 ASP A O 1
ATOM 1061 N N . GLY A 1 135 ? 7.660 -22.870 -18.907 1.00 35.62 135 GLY A N 1
ATOM 1062 C CA . GLY A 1 135 ? 6.325 -23.346 -19.257 1.00 35.62 135 GLY A CA 1
ATOM 1063 C C . GLY A 1 135 ? 5.666 -22.645 -20.441 1.00 35.62 135 GLY A C 1
ATOM 1064 O O . GLY A 1 135 ? 4.726 -21.885 -20.242 1.00 35.62 135 GLY A O 1
ATOM 1065 N N . SER A 1 136 ? 6.140 -22.914 -21.661 1.00 31.94 136 SER A N 1
ATOM 1066 C CA . SER A 1 136 ? 5.316 -23.409 -22.782 1.00 31.94 136 SER A CA 1
ATOM 1067 C C . SER A 1 136 ? 6.136 -23.334 -24.068 1.00 31.94 136 SER A C 1
ATOM 1069 O O . SER A 1 136 ? 6.175 -22.301 -24.740 1.00 31.94 136 SER A O 1
ATOM 1071 N N . ASP A 1 137 ? 6.735 -24.466 -24.436 1.00 40.12 137 ASP A N 1
ATOM 1072 C CA . ASP A 1 137 ? 6.920 -24.802 -25.844 1.00 40.12 137 ASP A CA 1
ATOM 1073 C C . ASP A 1 137 ? 5.580 -24.576 -26.555 1.00 40.12 137 ASP A C 1
ATOM 1075 O O . ASP A 1 137 ? 4.536 -25.076 -26.130 1.00 40.12 137 ASP A O 1
ATOM 1079 N N . SER A 1 138 ? 5.596 -23.748 -27.591 1.00 33.12 138 SER A N 1
ATOM 1080 C CA . SER A 1 138 ? 4.557 -23.762 -28.611 1.00 33.12 138 SER A CA 1
ATOM 1081 C C . SER A 1 138 ? 5.140 -24.534 -29.784 1.00 33.12 138 SER A C 1
ATOM 1083 O O . SER A 1 138 ? 5.848 -23.974 -30.620 1.00 33.12 138 SER A O 1
ATOM 1085 N N . ASP A 1 139 ? 4.890 -25.841 -29.775 1.00 36.62 139 ASP A N 1
ATOM 1086 C CA . ASP A 1 139 ? 4.909 -26.676 -30.970 1.00 36.62 139 ASP A CA 1
ATOM 1087 C C . ASP A 1 139 ? 3.979 -26.049 -32.014 1.00 36.62 139 ASP A C 1
ATOM 1089 O O . ASP A 1 139 ? 2.789 -25.987 -31.744 1.00 36.62 139 ASP A O 1
ATOM 1093 N N . GLU A 1 140 ? 4.495 -25.635 -33.179 1.00 34.81 140 GLU A N 1
ATOM 1094 C CA . GLU A 1 140 ? 3.861 -25.873 -34.489 1.00 34.81 140 GLU A CA 1
ATOM 1095 C C . GLU A 1 140 ? 4.915 -25.860 -35.628 1.00 34.81 140 GLU A C 1
ATOM 1097 O O . GLU A 1 140 ? 5.485 -24.835 -35.994 1.00 34.81 140 GLU A O 1
ATOM 1102 N N . ASP A 1 141 ? 5.109 -27.061 -36.185 1.00 31.09 141 ASP A N 1
ATOM 1103 C CA . ASP A 1 141 ? 5.233 -27.409 -37.611 1.00 31.09 141 ASP A CA 1
ATOM 1104 C C . ASP A 1 141 ? 6.582 -27.323 -38.387 1.00 31.09 141 ASP A C 1
ATOM 1106 O O . ASP A 1 141 ? 7.002 -26.317 -38.953 1.00 31.09 141 ASP A O 1
ATOM 1110 N N . SER A 1 142 ? 7.208 -28.505 -38.483 1.00 37.34 142 SER A N 1
ATOM 1111 C CA . SER A 1 142 ? 7.699 -29.200 -39.691 1.00 37.34 142 SER A CA 1
ATOM 1112 C C . SER A 1 142 ? 8.502 -28.465 -40.782 1.00 37.34 142 SER A C 1
ATOM 1114 O O . SER A 1 142 ? 7.943 -27.994 -41.763 1.00 37.34 142 SER A O 1
ATOM 1116 N N . THR A 1 143 ? 9.835 -28.627 -40.784 1.00 35.88 143 THR A N 1
ATOM 1117 C CA . THR A 1 143 ? 10.607 -29.075 -41.978 1.00 35.88 143 THR A CA 1
ATOM 1118 C C . THR A 1 143 ? 11.992 -29.638 -41.583 1.00 35.88 143 THR A C 1
ATOM 1120 O O . THR A 1 143 ? 12.610 -29.122 -40.653 1.00 35.88 143 THR A O 1
ATOM 1123 N N . PRO A 1 144 ? 12.522 -30.695 -42.246 1.00 42.47 144 PRO A N 1
ATOM 1124 C CA . PRO A 1 144 ? 13.776 -31.334 -41.833 1.00 42.47 144 PRO A CA 1
ATOM 1125 C C . PRO A 1 144 ? 15.014 -30.952 -42.678 1.00 42.47 144 PRO A C 1
ATOM 1127 O O . PRO A 1 144 ? 14.909 -30.767 -43.891 1.00 42.47 144 PRO A O 1
ATOM 1130 N N . LYS A 1 145 ? 16.192 -31.075 -42.026 1.00 36.16 145 LYS A N 1
ATOM 1131 C CA . LYS A 1 145 ? 17.604 -31.132 -42.519 1.00 36.16 145 LYS A CA 1
ATOM 1132 C C . LYS A 1 145 ? 18.351 -29.775 -42.524 1.00 36.16 145 LYS A C 1
ATOM 1134 O O . LYS A 1 145 ? 17.802 -28.782 -42.960 1.00 36.16 145 LYS A O 1
ATOM 1139 N N . THR A 1 146 ? 19.612 -29.623 -42.081 1.00 30.88 146 THR A N 1
ATOM 1140 C CA . THR A 1 146 ? 20.744 -30.569 -41.949 1.00 30.88 146 THR A CA 1
ATOM 1141 C C . THR A 1 146 ? 21.862 -29.974 -41.060 1.00 30.88 146 THR A C 1
ATOM 1143 O O . THR A 1 146 ? 22.199 -28.808 -41.213 1.00 30.88 146 THR A O 1
ATOM 1146 N N . SER A 1 147 ? 22.449 -30.804 -40.187 1.00 37.31 147 SER A N 1
ATOM 1147 C CA . SER A 1 147 ? 23.829 -30.793 -39.640 1.00 37.31 147 SER A CA 1
ATOM 1148 C C . SER A 1 147 ? 24.592 -29.469 -39.414 1.00 37.31 147 SER A C 1
ATOM 1150 O O . SER A 1 147 ? 25.107 -28.867 -40.354 1.00 37.31 147 SER A O 1
ATOM 1152 N N . GLY A 1 148 ? 24.872 -29.167 -38.141 1.00 27.50 148 GLY A N 1
ATOM 1153 C CA . GLY A 1 148 ? 25.917 -28.231 -37.716 1.00 27.50 148 GLY A CA 1
ATOM 1154 C C . GLY A 1 148 ? 26.194 -28.344 -36.216 1.00 27.50 148 GLY A C 1
ATOM 1155 O O . GLY A 1 148 ? 25.495 -27.755 -35.404 1.00 27.50 148 GLY A O 1
ATOM 1156 N N . SER A 1 149 ? 27.194 -29.146 -35.858 1.00 38.38 149 SER A N 1
ATOM 1157 C CA . SER A 1 149 ? 27.724 -29.333 -34.504 1.00 38.38 149 SER A CA 1
ATOM 1158 C C . SER A 1 149 ? 28.029 -28.009 -33.796 1.00 38.38 149 SER A C 1
ATOM 1160 O O . SER A 1 149 ? 28.819 -27.228 -34.318 1.00 38.38 149 SER A O 1
ATOM 1162 N N . SER A 1 150 ? 27.506 -27.810 -32.582 1.00 32.47 150 SER A N 1
ATOM 1163 C CA . SER A 1 150 ? 28.204 -27.150 -31.463 1.00 32.47 150 SER A CA 1
ATOM 1164 C C . SER A 1 150 ? 27.397 -27.330 -30.181 1.00 32.47 150 SER A C 1
ATOM 1166 O O . SER A 1 150 ? 26.401 -26.651 -29.947 1.00 32.47 150 SER A O 1
ATOM 1168 N N . GLY A 1 151 ? 27.837 -28.272 -29.347 1.00 40.69 151 GLY A N 1
ATOM 1169 C CA . GLY A 1 151 ? 27.378 -28.369 -27.972 1.00 40.69 151 GLY A CA 1
ATOM 1170 C C . GLY A 1 151 ? 27.771 -27.109 -27.207 1.00 40.69 151 GLY A C 1
ATOM 1171 O O . GLY A 1 151 ? 28.951 -26.806 -27.060 1.00 40.69 151 GLY A O 1
ATOM 1172 N N . SER A 1 152 ? 26.773 -26.401 -26.695 1.00 31.47 152 SER A N 1
ATOM 1173 C CA . SER A 1 152 ? 26.939 -25.487 -25.574 1.00 31.47 152 SER A CA 1
ATOM 1174 C C . SER A 1 152 ? 25.873 -25.855 -24.557 1.00 31.47 152 SER A C 1
ATOM 1176 O O . SER A 1 152 ? 24.753 -25.353 -24.590 1.00 31.47 152 SER A O 1
ATOM 1178 N N . SER A 1 153 ? 26.208 -26.792 -23.669 1.00 38.75 153 SER A N 1
ATOM 1179 C CA . SER A 1 153 ? 25.544 -26.854 -22.372 1.00 38.75 153 SER A CA 1
ATOM 1180 C C . SER A 1 153 ? 25.826 -25.523 -21.689 1.00 38.75 153 SER A C 1
ATOM 1182 O O . SER A 1 153 ? 26.922 -25.310 -21.165 1.00 38.75 153 SER A O 1
ATOM 1184 N N . ALA A 1 154 ? 24.857 -24.610 -21.747 1.00 38.75 154 ALA A N 1
ATOM 1185 C CA . ALA A 1 154 ? 24.864 -23.405 -20.944 1.00 38.75 154 ALA A CA 1
ATOM 1186 C C . ALA A 1 154 ? 24.918 -23.843 -19.475 1.00 38.75 154 ALA A C 1
ATOM 1188 O O . ALA A 1 154 ? 23.931 -24.292 -18.897 1.00 38.75 154 ALA A O 1
ATOM 1189 N N . LYS A 1 155 ? 26.117 -23.790 -18.887 1.00 36.47 155 LYS A N 1
ATOM 1190 C CA . LYS A 1 155 ? 26.288 -23.861 -17.436 1.00 36.47 155 LYS A CA 1
ATOM 1191 C C . LYS A 1 155 ? 25.373 -22.798 -16.817 1.00 36.47 155 LYS A C 1
ATOM 1193 O O . LYS A 1 155 ? 25.395 -21.672 -17.321 1.00 36.47 155 LYS A O 1
ATOM 1198 N N . PRO A 1 156 ? 24.636 -23.099 -15.732 1.00 38.09 156 PRO A N 1
ATOM 1199 C CA . PRO A 1 156 ? 23.931 -22.063 -14.995 1.00 38.09 156 PRO A CA 1
ATOM 1200 C C . PRO A 1 156 ? 24.988 -21.056 -14.544 1.00 38.09 156 PRO A C 1
ATOM 1202 O O . PRO A 1 156 ? 25.967 -21.396 -13.873 1.00 38.09 156 PRO A O 1
ATOM 1205 N N . SER A 1 157 ? 24.868 -19.837 -15.055 1.00 42.62 157 SER A N 1
ATOM 1206 C CA . SER A 1 157 ? 25.833 -18.782 -14.827 1.00 42.62 157 SER A CA 1
ATOM 1207 C C . SER A 1 157 ? 25.811 -18.427 -13.340 1.00 42.62 157 SER A C 1
ATOM 1209 O O . SER A 1 157 ? 24.774 -18.104 -12.760 1.00 42.62 157 SER A O 1
ATOM 1211 N N . ASN A 1 158 ? 26.992 -18.423 -12.722 1.00 43.84 158 ASN A N 1
ATOM 1212 C CA . ASN A 1 158 ? 27.219 -17.950 -11.351 1.00 43.84 158 ASN A CA 1
ATOM 1213 C C . ASN A 1 158 ? 26.879 -16.443 -11.175 1.00 43.84 158 ASN A C 1
ATOM 1215 O O . ASN A 1 158 ? 27.061 -15.882 -10.101 1.00 43.84 158 ASN A O 1
ATOM 1219 N N . ASN A 1 159 ? 26.409 -15.783 -12.245 1.00 50.16 159 ASN A N 1
ATOM 1220 C CA . ASN A 1 159 ? 26.023 -14.375 -12.315 1.00 50.16 159 ASN A CA 1
ATOM 1221 C C . ASN A 1 159 ? 24.550 -14.125 -11.957 1.00 50.16 159 ASN A C 1
ATOM 1223 O O . ASN A 1 159 ? 24.208 -12.988 -11.637 1.00 50.16 159 ASN A O 1
ATOM 1227 N N . SER A 1 160 ? 23.696 -15.154 -11.981 1.00 59.81 160 SER A N 1
ATOM 1228 C CA . SER A 1 160 ? 22.268 -15.031 -11.639 1.00 59.81 160 SER A CA 1
ATOM 1229 C C . SER A 1 160 ? 22.066 -14.478 -10.225 1.00 59.81 160 SER A C 1
ATOM 1231 O O . SER A 1 160 ? 21.274 -13.564 -10.024 1.00 59.81 160 SER A O 1
ATOM 1233 N N . SER A 1 161 ? 22.865 -14.931 -9.254 1.00 62.84 161 SER A N 1
ATOM 1234 C CA . SER A 1 161 ? 22.797 -14.442 -7.870 1.00 62.84 161 SER A CA 1
ATOM 1235 C C . SER A 1 161 ? 23.183 -12.964 -7.721 1.00 62.84 161 SER A C 1
ATOM 1237 O O . SER A 1 161 ? 22.579 -12.265 -6.910 1.00 62.84 161 SER A O 1
ATOM 1239 N N . ALA A 1 162 ? 24.160 -12.472 -8.489 1.00 70.12 162 ALA A N 1
ATOM 1240 C CA . ALA A 1 162 ? 24.590 -11.075 -8.417 1.00 70.12 162 ALA A CA 1
ATOM 1241 C C . ALA A 1 162 ? 23.572 -10.137 -9.087 1.00 70.12 162 ALA A C 1
ATOM 1243 O O . ALA A 1 162 ? 23.249 -9.085 -8.540 1.00 70.12 162 ALA A O 1
ATOM 1244 N N . ASP A 1 163 ? 23.025 -10.536 -10.240 1.00 76.31 163 ASP A N 1
ATOM 1245 C CA . ASP A 1 163 ? 21.984 -9.766 -10.926 1.00 76.31 163 ASP A CA 1
ATOM 1246 C C . ASP A 1 163 ? 20.659 -9.762 -10.129 1.00 76.31 163 ASP A C 1
ATOM 1248 O O . ASP A 1 163 ? 19.972 -8.741 -10.123 1.00 76.31 163 ASP A O 1
ATOM 1252 N N . LEU A 1 164 ? 20.343 -10.831 -9.381 1.00 79.38 164 LEU A N 1
ATOM 1253 C CA . LEU A 1 164 ? 19.228 -10.861 -8.421 1.00 79.38 164 LEU A CA 1
ATOM 1254 C C . LEU A 1 164 ? 19.436 -9.903 -7.237 1.00 79.38 164 LEU A C 1
ATOM 1256 O O . LEU A 1 164 ? 18.495 -9.221 -6.837 1.00 79.38 164 LEU A O 1
ATOM 1260 N N . GLY A 1 165 ? 20.658 -9.801 -6.703 1.00 82.75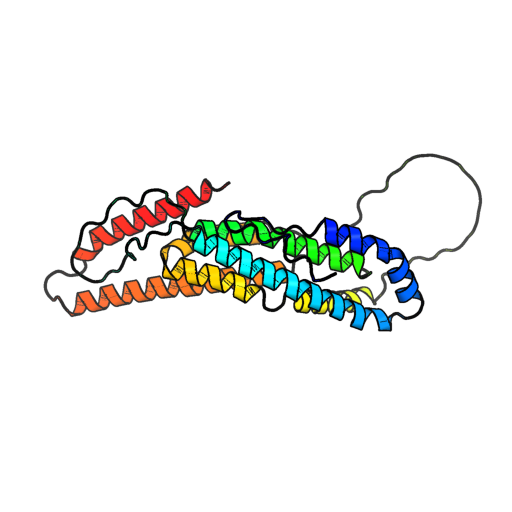 165 GLY A N 1
ATOM 1261 C CA . GLY A 1 165 ? 20.981 -8.823 -5.656 1.00 82.75 165 GLY A CA 1
ATOM 1262 C C . GLY A 1 165 ? 20.761 -7.383 -6.127 1.00 82.75 165 GLY A C 1
ATOM 1263 O O . GLY A 1 165 ? 20.066 -6.611 -5.470 1.00 82.75 165 GLY A O 1
ATOM 1264 N N . VAL A 1 166 ? 21.258 -7.050 -7.323 1.00 85.69 166 VAL A N 1
ATOM 1265 C CA . VAL A 1 166 ? 21.056 -5.725 -7.936 1.00 85.69 166 VAL A CA 1
ATOM 1266 C C . VAL A 1 166 ? 19.580 -5.465 -8.250 1.00 85.69 166 VAL A C 1
ATOM 1268 O O . VAL A 1 166 ? 19.122 -4.331 -8.117 1.00 85.69 166 VAL A O 1
ATOM 1271 N N . LEU A 1 167 ? 18.821 -6.488 -8.664 1.00 86.94 167 LEU A N 1
ATOM 1272 C CA . LEU A 1 167 ? 17.374 -6.367 -8.859 1.00 86.94 167 LEU A CA 1
ATOM 1273 C C . LEU A 1 167 ? 16.687 -5.990 -7.551 1.00 86.94 167 LEU A C 1
ATOM 1275 O O . LEU A 1 167 ? 15.895 -5.054 -7.541 1.00 86.94 167 LEU A O 1
ATOM 1279 N N . ASN A 1 168 ? 17.020 -6.672 -6.457 1.00 86.38 168 ASN A N 1
ATOM 1280 C CA . ASN A 1 168 ? 16.425 -6.400 -5.156 1.00 86.38 168 ASN A CA 1
ATOM 1281 C C . ASN A 1 168 ? 16.743 -4.979 -4.660 1.00 86.38 168 ASN A C 1
ATOM 1283 O O . ASN A 1 168 ? 15.846 -4.289 -4.188 1.00 86.38 168 ASN A O 1
ATOM 1287 N N . GLU A 1 169 ? 17.979 -4.502 -4.846 1.00 88.38 169 GLU A N 1
ATOM 1288 C CA . GLU A 1 169 ? 18.350 -3.109 -4.549 1.00 88.38 169 GLU A CA 1
ATOM 1289 C C . GLU A 1 169 ? 17.539 -2.105 -5.383 1.00 88.38 169 GLU A C 1
ATOM 1291 O O . GLU A 1 169 ? 17.044 -1.112 -4.855 1.00 88.38 169 GLU A O 1
ATOM 1296 N N . CYS A 1 170 ? 17.360 -2.375 -6.681 1.00 89.88 170 CYS A N 1
ATOM 1297 C CA . CYS A 1 170 ? 16.566 -1.519 -7.564 1.00 89.88 170 CYS A CA 1
ATOM 1298 C C . CYS A 1 170 ? 15.082 -1.515 -7.171 1.00 89.88 170 CYS A C 1
ATOM 1300 O O . CYS A 1 170 ? 14.456 -0.460 -7.174 1.00 89.88 170 CYS A O 1
ATOM 1302 N N . LEU A 1 171 ? 14.520 -2.674 -6.817 1.00 89.56 171 LEU A N 1
ATOM 1303 C CA . LEU A 1 171 ? 13.142 -2.791 -6.335 1.00 89.56 171 LEU A CA 1
ATOM 1304 C C . LEU A 1 171 ? 12.949 -2.044 -5.015 1.00 89.56 171 LEU A C 1
ATOM 1306 O O . LEU A 1 171 ? 11.959 -1.332 -4.861 1.00 89.56 171 LEU A O 1
ATOM 1310 N N . GLN A 1 172 ? 13.912 -2.153 -4.099 1.00 89.44 172 GLN A N 1
ATOM 1311 C CA . GLN A 1 172 ? 13.895 -1.406 -2.849 1.00 89.44 172 GLN A CA 1
ATOM 1312 C C . GLN A 1 172 ? 13.937 0.101 -3.113 1.00 89.44 172 GLN A C 1
ATOM 1314 O O . GLN A 1 172 ? 13.102 0.814 -2.579 1.00 89.44 172 GLN A O 1
ATOM 1319 N N . GLU A 1 173 ? 14.827 0.587 -3.984 1.00 91.19 173 GLU A N 1
ATOM 1320 C CA . GLU A 1 173 ? 14.890 2.008 -4.365 1.00 91.19 173 GLU A CA 1
ATOM 1321 C C . GLU A 1 173 ? 13.606 2.483 -5.071 1.00 91.19 173 GLU A C 1
ATOM 1323 O O . GLU A 1 173 ? 13.125 3.588 -4.827 1.00 91.19 173 GLU A O 1
ATOM 1328 N N . MET A 1 174 ? 13.023 1.643 -5.930 1.00 93.94 174 MET A N 1
ATOM 1329 C CA . MET A 1 174 ? 11.786 1.941 -6.655 1.00 93.94 174 MET A CA 1
ATOM 1330 C C . MET A 1 174 ? 10.585 2.080 -5.720 1.00 93.94 174 MET A C 1
ATOM 1332 O O . MET A 1 174 ? 9.697 2.891 -5.980 1.00 93.94 174 MET A O 1
ATOM 1336 N N . LEU A 1 175 ? 10.537 1.300 -4.644 1.00 92.50 175 LEU A N 1
ATOM 1337 C CA . LEU A 1 175 ? 9.388 1.247 -3.744 1.00 92.50 175 LEU A CA 1
ATOM 1338 C C . LEU A 1 175 ? 9.629 1.963 -2.410 1.00 92.50 175 LEU A C 1
ATOM 1340 O O . LEU A 1 175 ? 8.693 2.123 -1.633 1.00 92.50 175 LEU A O 1
ATOM 1344 N N . ASP A 1 176 ? 10.838 2.475 -2.174 1.00 92.94 176 ASP A N 1
ATOM 1345 C CA . ASP A 1 176 ? 11.203 3.128 -0.920 1.00 92.94 176 ASP A CA 1
ATOM 1346 C C . ASP A 1 176 ? 10.262 4.283 -0.542 1.00 92.94 176 ASP A C 1
ATOM 1348 O O . ASP A 1 176 ? 9.852 5.119 -1.357 1.00 92.94 176 ASP A O 1
ATOM 1352 N N . GLY A 1 177 ? 9.916 4.326 0.740 1.00 93.69 177 GLY A N 1
ATOM 1353 C CA . GLY A 1 177 ? 9.061 5.343 1.336 1.00 93.69 177 GLY A CA 1
ATOM 1354 C C . GLY A 1 177 ? 7.581 5.244 0.969 1.00 93.69 177 GLY A C 1
ATOM 1355 O O . GLY A 1 177 ? 6.811 6.082 1.443 1.00 93.69 177 GLY A O 1
ATOM 1356 N N . ILE A 1 178 ? 7.153 4.273 0.151 1.00 94.75 178 ILE A N 1
ATOM 1357 C CA . ILE A 1 178 ? 5.728 4.085 -0.153 1.00 94.75 178 ILE A CA 1
ATOM 1358 C C . ILE A 1 178 ? 4.939 3.643 1.078 1.00 94.75 178 ILE A C 1
ATOM 1360 O O . ILE A 1 178 ? 3.785 4.039 1.236 1.00 94.75 178 ILE A O 1
ATOM 1364 N N . GLN A 1 179 ? 5.574 2.897 1.987 1.00 95.12 179 GLN A N 1
ATOM 1365 C CA . GLN A 1 179 ? 4.977 2.451 3.241 1.00 95.12 179 GLN A CA 1
ATOM 1366 C C . GLN A 1 179 ? 4.407 3.617 4.055 1.00 95.12 179 GLN A C 1
ATOM 1368 O O . GLN A 1 179 ? 3.351 3.472 4.656 1.00 95.12 179 GLN A O 1
ATOM 1373 N N . GLU A 1 180 ? 5.018 4.804 3.990 1.00 95.88 180 GLU A N 1
ATOM 1374 C CA . GLU A 1 180 ? 4.539 5.999 4.694 1.00 95.88 180 GLU A CA 1
ATOM 1375 C C . GLU A 1 180 ? 3.145 6.438 4.228 1.00 95.88 180 GLU A C 1
ATOM 1377 O O . GLU A 1 180 ? 2.315 6.873 5.030 1.00 95.88 180 GLU A O 1
ATOM 1382 N N . ASP A 1 181 ? 2.855 6.300 2.933 1.00 94.75 181 ASP A N 1
ATOM 1383 C CA . ASP A 1 181 ? 1.557 6.668 2.370 1.00 94.75 181 ASP A CA 1
ATOM 1384 C C . ASP A 1 181 ? 0.471 5.631 2.756 1.00 94.75 181 ASP A C 1
ATOM 1386 O O . ASP A 1 181 ? -0.692 6.001 2.964 1.00 94.75 181 ASP A O 1
ATOM 1390 N N . PHE A 1 182 ? 0.848 4.361 2.970 1.00 96.25 182 PHE A N 1
ATOM 1391 C CA . PHE A 1 182 ? -0.033 3.335 3.551 1.00 96.25 182 PHE A CA 1
ATOM 1392 C C . PHE A 1 182 ? -0.206 3.494 5.072 1.00 96.25 182 PHE A C 1
ATOM 1394 O O . PHE A 1 182 ? -1.320 3.396 5.590 1.00 96.25 182 PHE A O 1
ATOM 1401 N N . TYR A 1 183 ? 0.858 3.807 5.810 1.00 96.75 183 TYR A N 1
ATOM 1402 C CA . TYR A 1 183 ? 0.774 4.100 7.239 1.00 96.75 183 TYR A CA 1
ATOM 1403 C C . TYR A 1 183 ? -0.125 5.298 7.508 1.00 96.75 183 TYR A C 1
ATOM 1405 O O . TYR A 1 183 ? -0.916 5.269 8.447 1.00 96.75 183 TYR A O 1
ATOM 1413 N N . ALA A 1 184 ? -0.087 6.321 6.654 1.00 95.44 184 ALA A N 1
ATOM 1414 C CA . ALA A 1 184 ? -0.955 7.481 6.788 1.00 95.44 184 ALA A CA 1
ATOM 1415 C C . ALA A 1 184 ? -2.450 7.116 6.757 1.00 95.44 184 ALA A C 1
ATOM 1417 O O . ALA A 1 184 ? -3.226 7.707 7.516 1.00 95.44 184 ALA A O 1
ATOM 1418 N N . ILE A 1 185 ? -2.866 6.157 5.916 1.00 94.88 185 ILE A N 1
ATOM 1419 C CA . ILE A 1 185 ? -4.267 5.715 5.864 1.00 94.88 185 ILE A CA 1
ATOM 1420 C C . ILE A 1 185 ? -4.624 4.806 7.045 1.00 94.88 185 ILE A C 1
ATOM 1422 O O . ILE A 1 185 ? -5.691 4.991 7.628 1.00 94.88 185 ILE A O 1
ATOM 1426 N N . VAL A 1 186 ? -3.723 3.911 7.465 1.00 96.06 186 VAL A N 1
ATOM 1427 C CA . VAL A 1 186 ? -3.908 3.055 8.653 1.00 96.06 186 VAL A CA 1
ATOM 1428 C C . VAL A 1 186 ? -4.046 3.905 9.916 1.00 96.06 186 VAL A C 1
ATOM 1430 O O . VAL A 1 186 ? -5.007 3.767 10.673 1.00 96.06 186 VAL A O 1
ATOM 1433 N N . ASP A 1 187 ? -3.125 4.846 10.119 1.00 95.62 187 ASP A N 1
ATOM 1434 C CA . ASP A 1 187 ? -3.121 5.750 11.265 1.00 95.62 187 ASP A CA 1
ATOM 1435 C C . ASP A 1 187 ? -4.356 6.656 11.272 1.00 95.62 187 ASP A C 1
ATOM 1437 O O . ASP A 1 187 ? -4.899 6.965 12.333 1.00 95.62 187 ASP A O 1
ATOM 1441 N N . TRP A 1 188 ? -4.803 7.114 10.100 1.00 94.56 188 TRP A N 1
ATOM 1442 C CA . TRP A 1 188 ? -6.038 7.885 9.972 1.00 94.56 188 TRP A CA 1
ATOM 1443 C C . TRP A 1 188 ? -7.271 7.042 10.314 1.00 94.56 188 TRP A C 1
ATOM 1445 O O . TRP A 1 188 ? -8.106 7.502 11.094 1.00 94.56 188 TRP A O 1
ATOM 1455 N N . ALA A 1 189 ? -7.358 5.814 9.798 1.00 92.12 189 ALA A N 1
ATOM 1456 C CA . ALA A 1 189 ? -8.458 4.898 10.075 1.00 92.12 189 ALA A CA 1
ATOM 1457 C C . ALA A 1 189 ? -8.548 4.576 11.573 1.00 92.12 189 ALA A C 1
ATOM 1459 O O . ALA A 1 189 ? -9.618 4.703 12.167 1.00 92.12 189 ALA A O 1
ATOM 1460 N N . PHE A 1 190 ? -7.409 4.275 12.206 1.00 91.56 190 PHE A N 1
ATOM 1461 C CA . PHE A 1 190 ? -7.314 4.050 13.648 1.00 91.56 190 PHE A CA 1
ATOM 1462 C C . PHE A 1 190 ? -7.755 5.270 14.468 1.00 91.56 190 PHE A C 1
ATOM 1464 O O . PHE A 1 190 ? -8.481 5.132 15.450 1.00 91.56 190 PHE A O 1
ATOM 1471 N N . LYS A 1 191 ? -7.330 6.480 14.076 1.00 91.06 191 LYS A N 1
ATOM 1472 C CA . LYS A 1 191 ? -7.721 7.722 14.768 1.00 91.06 191 LYS A CA 1
ATOM 1473 C C . LYS A 1 191 ? -9.231 7.965 14.724 1.00 91.06 191 LYS A C 1
ATOM 1475 O O . LYS A 1 191 ? -9.753 8.606 15.632 1.00 91.06 191 LYS A O 1
ATOM 1480 N N . LEU A 1 192 ? -9.912 7.506 13.673 1.00 87.38 192 LEU A N 1
ATOM 1481 C CA . LEU A 1 192 ? -11.364 7.627 13.540 1.00 87.38 192 LEU A CA 1
ATOM 1482 C C . LEU A 1 192 ? -12.106 6.540 14.318 1.00 87.38 192 LEU A C 1
ATOM 1484 O O . LEU A 1 192 ? -13.000 6.855 15.102 1.00 87.38 192 LEU A O 1
ATOM 1488 N N . ASP A 1 193 ? -11.729 5.280 14.117 1.00 83.62 193 ASP A N 1
ATOM 1489 C CA . ASP A 1 193 ? -12.291 4.137 14.829 1.00 83.62 193 ASP A CA 1
ATOM 1490 C C . ASP A 1 193 ? -11.195 3.082 15.056 1.00 83.62 193 ASP A C 1
ATOM 1492 O O . ASP A 1 193 ? -10.829 2.381 14.106 1.00 83.62 193 ASP A O 1
ATOM 1496 N N . PRO A 1 194 ? -10.692 2.922 16.298 1.00 86.88 194 PRO A N 1
ATOM 1497 C CA . PRO A 1 194 ? -9.686 1.914 16.633 1.00 86.88 194 PRO A CA 1
ATOM 1498 C C . PRO A 1 194 ? -10.092 0.480 16.275 1.00 86.88 194 PRO A C 1
ATOM 1500 O O . PRO A 1 194 ? -9.232 -0.352 15.993 1.00 86.88 194 PRO A O 1
ATOM 1503 N N . LEU A 1 195 ? -11.395 0.178 16.233 1.00 85.44 195 LEU A N 1
ATOM 1504 C CA . LEU A 1 195 ? -11.886 -1.153 15.868 1.00 85.44 195 LEU A CA 1
ATOM 1505 C C . LEU A 1 195 ? -11.742 -1.456 14.379 1.00 85.44 195 LEU A C 1
ATOM 1507 O O . LEU A 1 195 ? -11.790 -2.623 13.999 1.00 85.44 195 LEU A O 1
ATOM 1511 N N . SER A 1 196 ? -11.469 -0.443 13.553 1.00 86.69 196 SER A N 1
ATOM 1512 C CA . SER A 1 196 ? -11.098 -0.629 12.147 1.00 86.69 196 SER A CA 1
ATOM 1513 C C . SER A 1 196 ? -9.835 -1.468 11.990 1.00 86.69 196 SER A C 1
ATOM 1515 O O . SER A 1 196 ? -9.638 -2.057 10.934 1.00 86.69 196 SER A O 1
ATOM 1517 N N . CYS A 1 197 ? -8.992 -1.580 13.022 1.00 90.50 197 CYS A N 1
ATOM 1518 C CA . CYS A 1 197 ? -7.852 -2.492 13.001 1.00 90.50 197 CYS A CA 1
ATOM 1519 C C . CYS A 1 197 ? -8.260 -3.949 12.741 1.00 90.50 197 CYS A C 1
ATOM 1521 O O . CYS A 1 197 ? -7.512 -4.658 12.084 1.00 90.50 197 CYS A O 1
ATOM 1523 N N . ILE A 1 198 ? -9.443 -4.390 13.184 1.00 88.25 198 ILE A N 1
ATOM 1524 C CA . ILE A 1 198 ? -9.916 -5.774 13.003 1.00 88.25 198 ILE A CA 1
ATOM 1525 C C . ILE A 1 198 ? -10.116 -6.125 11.519 1.00 88.25 198 ILE A C 1
ATOM 1527 O O . ILE A 1 198 ? -9.491 -7.072 11.040 1.00 88.25 198 ILE A O 1
ATOM 1531 N N . PRO A 1 199 ? -10.954 -5.399 10.749 1.00 88.19 199 PRO A N 1
ATOM 1532 C CA . PRO A 1 199 ? -11.086 -5.669 9.324 1.00 88.19 199 PRO A CA 1
ATOM 1533 C C . PRO A 1 199 ? -9.795 -5.353 8.562 1.00 88.19 199 PRO A C 1
ATOM 1535 O O . PRO A 1 199 ? -9.493 -6.079 7.621 1.00 88.19 199 PRO A O 1
ATOM 1538 N N . MET A 1 200 ? -9.012 -4.337 8.966 1.00 92.19 200 MET A N 1
ATOM 1539 C CA . MET A 1 200 ? -7.710 -4.060 8.342 1.00 92.19 200 MET A CA 1
ATOM 1540 C C . MET A 1 200 ? -6.760 -5.259 8.476 1.00 92.19 200 MET A C 1
ATOM 1542 O O . MET A 1 200 ? -6.225 -5.683 7.459 1.00 92.19 200 MET A O 1
ATOM 1546 N N . HIS A 1 201 ? -6.646 -5.872 9.661 1.00 90.31 201 HIS A N 1
ATOM 1547 C CA . HIS A 1 201 ? -5.910 -7.127 9.858 1.00 90.31 201 HIS A CA 1
ATOM 1548 C C . HIS A 1 201 ? -6.379 -8.221 8.902 1.00 90.31 201 HIS A C 1
ATOM 1550 O O . HIS A 1 201 ? -5.598 -8.735 8.112 1.00 90.31 201 HIS A O 1
ATOM 1556 N N . GLY A 1 202 ? -7.682 -8.516 8.892 1.00 88.31 202 GLY A N 1
ATOM 1557 C CA . GLY A 1 202 ? -8.217 -9.565 8.022 1.00 88.31 202 GLY A CA 1
ATOM 1558 C C . GLY A 1 202 ? -8.050 -9.284 6.520 1.00 88.31 202 GLY A C 1
ATOM 1559 O O . GLY A 1 202 ? -8.059 -10.214 5.715 1.00 88.31 202 GLY A O 1
ATOM 1560 N N . ILE A 1 203 ? -7.930 -8.021 6.101 1.00 89.38 203 ILE A N 1
ATOM 1561 C CA . ILE A 1 203 ? -7.575 -7.664 4.720 1.00 89.38 203 ILE A CA 1
ATOM 1562 C C . ILE A 1 203 ? -6.095 -7.971 4.475 1.00 89.38 203 ILE A C 1
ATOM 1564 O O . ILE A 1 203 ? -5.789 -8.670 3.512 1.00 89.38 203 ILE A O 1
ATOM 1568 N N . THR A 1 204 ? -5.196 -7.502 5.340 1.00 92.06 204 THR A N 1
ATOM 1569 C CA . THR A 1 204 ? -3.745 -7.704 5.205 1.00 92.06 204 THR A CA 1
ATOM 1570 C C . THR A 1 204 ? -3.375 -9.182 5.197 1.00 92.06 204 THR A C 1
ATOM 1572 O O . THR A 1 204 ? -2.716 -9.629 4.260 1.00 92.06 204 THR A O 1
ATOM 1575 N N . ASP A 1 205 ? -3.898 -9.966 6.142 1.00 88.50 205 ASP A N 1
ATOM 1576 C CA . ASP A 1 205 ? -3.635 -11.405 6.259 1.00 88.50 205 ASP A CA 1
ATOM 1577 C C . ASP A 1 205 ? -4.034 -12.162 4.985 1.00 88.50 205 ASP A C 1
ATOM 1579 O O . ASP A 1 205 ? -3.347 -13.087 4.550 1.00 88.50 205 ASP A O 1
ATOM 1583 N N . ARG A 1 206 ? -5.139 -11.755 4.340 1.00 86.88 206 ARG A N 1
ATOM 1584 C CA . ARG A 1 206 ? -5.579 -12.340 3.064 1.00 86.88 206 ARG A CA 1
ATOM 1585 C C . ARG A 1 206 ? -4.594 -12.054 1.935 1.00 86.88 206 ARG A C 1
ATOM 1587 O O . ARG A 1 206 ? -4.351 -12.941 1.119 1.00 86.88 206 ARG A O 1
ATOM 1594 N N . TYR A 1 207 ? -4.036 -10.846 1.880 1.00 87.06 207 TYR A N 1
ATOM 1595 C CA . TYR A 1 207 ? -3.023 -10.498 0.884 1.00 87.06 207 TYR A CA 1
ATOM 1596 C C . TYR A 1 207 ? -1.700 -11.223 1.141 1.00 87.06 207 TYR A C 1
ATOM 1598 O O . TYR A 1 207 ? -1.125 -11.739 0.186 1.00 87.06 207 TYR A O 1
ATOM 1606 N N . ILE A 1 208 ? -1.275 -11.348 2.403 1.00 87.31 208 ILE A N 1
ATOM 1607 C CA . ILE A 1 208 ? -0.099 -12.142 2.795 1.00 87.31 208 ILE A CA 1
ATOM 1608 C C . ILE A 1 208 ? -0.294 -13.610 2.384 1.00 87.31 208 ILE A C 1
ATOM 1610 O O . ILE A 1 208 ? 0.519 -14.169 1.653 1.00 87.31 208 ILE A O 1
ATOM 1614 N N . ALA A 1 209 ? -1.420 -14.229 2.756 1.00 84.62 209 ALA A N 1
ATOM 1615 C CA . ALA A 1 209 ? -1.716 -15.626 2.423 1.00 84.62 209 ALA A CA 1
ATOM 1616 C C . ALA A 1 209 ? -1.889 -15.879 0.910 1.00 84.62 209 ALA A C 1
ATOM 1618 O O . ALA A 1 209 ? -1.656 -16.990 0.422 1.00 84.62 209 ALA A O 1
ATOM 1619 N N . GLY A 1 210 ? -2.331 -14.864 0.162 1.00 78.19 210 GLY A N 1
ATOM 1620 C CA . GLY A 1 210 ? -2.502 -14.916 -1.290 1.00 78.19 210 GLY A CA 1
ATOM 1621 C C . GLY A 1 210 ? -1.198 -14.774 -2.080 1.00 78.19 210 GLY A C 1
ATOM 1622 O O . GLY A 1 210 ? -1.162 -15.117 -3.265 1.00 78.19 210 GLY A O 1
ATOM 1623 N N . GLN A 1 211 ? -0.123 -14.299 -1.453 1.00 69.44 211 GLN A N 1
ATOM 1624 C CA . GLN A 1 211 ? 1.139 -14.004 -2.118 1.00 69.44 211 GLN A CA 1
ATOM 1625 C C . GLN A 1 211 ? 1.951 -15.291 -2.334 1.00 69.44 211 GLN A C 1
ATOM 1627 O O . GLN A 1 211 ? 2.606 -15.803 -1.434 1.00 69.44 211 GLN A O 1
ATOM 1632 N N . LYS A 1 212 ? 1.878 -15.857 -3.546 1.00 55.84 212 LYS A N 1
ATOM 1633 C CA . LYS A 1 212 ? 2.502 -17.153 -3.887 1.00 55.84 212 LYS A CA 1
ATOM 1634 C C . LYS A 1 212 ? 3.696 -17.075 -4.849 1.00 55.84 212 LYS A C 1
ATOM 1636 O O . LYS A 1 212 ? 4.194 -18.120 -5.252 1.00 55.84 212 LYS A O 1
ATOM 1641 N N . THR A 1 213 ? 4.154 -15.889 -5.253 1.00 51.72 213 THR A N 1
ATOM 1642 C CA . THR A 1 213 ? 5.151 -15.737 -6.336 1.00 51.72 213 THR A CA 1
ATOM 1643 C C . THR A 1 213 ? 6.408 -14.968 -5.923 1.00 51.72 213 THR A C 1
ATOM 1645 O O . THR A 1 213 ? 6.325 -13.883 -5.355 1.00 51.72 213 THR A O 1
ATOM 1648 N N . GLU A 1 214 ? 7.569 -15.515 -6.301 1.00 51.09 214 GLU A N 1
ATOM 1649 C CA . GLU A 1 214 ? 8.942 -15.134 -5.910 1.00 51.09 214 GLU A CA 1
ATOM 1650 C C . GLU A 1 214 ? 9.374 -13.691 -6.255 1.00 51.09 214 GLU A C 1
ATOM 1652 O O . GLU A 1 214 ? 10.356 -13.198 -5.708 1.00 51.09 214 GLU A O 1
ATOM 1657 N N . VAL A 1 215 ? 8.638 -12.967 -7.107 1.00 49.88 215 VAL A N 1
ATOM 1658 C CA . VAL A 1 215 ? 8.956 -11.570 -7.497 1.00 49.88 215 VAL A CA 1
ATOM 1659 C C . VAL A 1 215 ? 8.370 -10.535 -6.518 1.00 49.88 215 VAL A C 1
ATOM 1661 O O . VAL A 1 215 ? 8.557 -9.331 -6.673 1.00 49.88 215 VAL A O 1
ATOM 1664 N N . ALA A 1 216 ? 7.678 -10.989 -5.471 1.00 59.62 216 ALA A N 1
ATOM 1665 C CA . ALA A 1 216 ? 6.932 -10.131 -4.558 1.00 59.62 216 ALA A CA 1
ATOM 1666 C C . ALA A 1 216 ? 7.666 -9.784 -3.251 1.00 59.62 216 ALA A C 1
ATOM 1668 O O . ALA A 1 216 ? 7.033 -9.231 -2.360 1.00 59.62 216 ALA A O 1
ATOM 1669 N N . GLY A 1 217 ? 8.971 -10.056 -3.127 1.00 74.44 217 GLY A N 1
ATOM 1670 C CA . GLY A 1 217 ? 9.702 -9.924 -1.856 1.00 74.44 217 GLY A CA 1
ATOM 1671 C C . GLY A 1 217 ? 9.521 -8.573 -1.153 1.00 74.44 217 GLY A C 1
ATOM 1672 O O . GLY A 1 217 ? 9.233 -8.538 0.038 1.00 74.44 217 GLY A O 1
ATOM 1673 N N . TYR A 1 218 ? 9.588 -7.455 -1.885 1.00 80.25 218 TYR A N 1
ATOM 1674 C CA . TYR A 1 218 ? 9.317 -6.142 -1.285 1.00 80.25 218 TYR A CA 1
ATOM 1675 C C . TYR A 1 218 ? 7.842 -5.963 -0.900 1.00 80.25 218 TYR A C 1
ATOM 1677 O O . TYR A 1 218 ? 7.532 -5.397 0.141 1.00 80.25 218 TYR A O 1
ATOM 1685 N N . VAL A 1 219 ? 6.915 -6.443 -1.731 1.00 85.94 219 VAL A N 1
ATOM 1686 C CA . VAL A 1 219 ? 5.479 -6.361 -1.437 1.00 85.94 219 VAL A CA 1
ATOM 1687 C C . VAL A 1 219 ? 5.143 -7.189 -0.192 1.00 85.94 219 VAL A C 1
ATOM 1689 O O . VAL A 1 219 ? 4.297 -6.766 0.584 1.00 85.94 219 VAL A O 1
ATOM 1692 N N . SER A 1 220 ? 5.815 -8.325 0.031 1.00 86.88 220 SER A N 1
ATOM 1693 C CA . SER A 1 220 ? 5.728 -9.092 1.282 1.00 86.88 220 SER A CA 1
ATOM 1694 C C . SER A 1 220 ? 6.182 -8.253 2.469 1.00 86.88 220 SER A C 1
ATOM 1696 O O . SER A 1 220 ? 5.413 -8.077 3.403 1.00 86.88 220 SER A O 1
ATOM 1698 N N . VAL A 1 221 ? 7.368 -7.639 2.379 1.00 89.31 221 VAL A N 1
ATOM 1699 C CA . VAL A 1 221 ? 7.897 -6.764 3.438 1.00 89.31 221 VAL A CA 1
ATOM 1700 C C . VAL A 1 221 ? 6.932 -5.619 3.747 1.00 89.31 221 VAL A C 1
ATOM 1702 O O . VAL A 1 221 ? 6.657 -5.362 4.910 1.00 89.31 221 VAL A O 1
ATOM 1705 N N . LEU A 1 222 ? 6.361 -4.971 2.727 1.00 92.12 222 LEU A N 1
ATOM 1706 C CA . LEU A 1 222 ? 5.353 -3.924 2.914 1.00 92.12 222 LEU A CA 1
ATOM 1707 C C . LEU A 1 222 ? 4.108 -4.448 3.648 1.00 92.12 222 LEU A C 1
ATOM 1709 O O . LEU A 1 222 ? 3.562 -3.749 4.497 1.00 92.12 222 LEU A O 1
ATOM 1713 N N . LEU A 1 223 ? 3.625 -5.645 3.309 1.00 92.75 223 LEU A N 1
ATOM 1714 C CA . LEU A 1 223 ? 2.458 -6.234 3.966 1.00 92.75 223 LEU A CA 1
ATOM 1715 C C . LEU A 1 223 ? 2.760 -6.617 5.423 1.00 92.75 223 LEU A C 1
ATOM 1717 O O . LEU A 1 223 ? 1.939 -6.307 6.285 1.00 92.75 223 LEU A O 1
ATOM 1721 N N . ASP A 1 224 ? 3.933 -7.187 5.703 1.00 93.06 224 ASP A N 1
ATOM 1722 C CA . ASP A 1 224 ? 4.400 -7.523 7.059 1.00 93.06 224 ASP A CA 1
ATOM 1723 C C . ASP A 1 224 ? 4.546 -6.260 7.931 1.00 93.06 224 ASP A C 1
ATOM 1725 O O . ASP A 1 224 ? 4.151 -6.218 9.102 1.00 93.06 224 ASP A O 1
ATOM 1729 N N . ASP A 1 225 ? 5.073 -5.187 7.341 1.00 94.75 225 ASP A N 1
ATOM 1730 C CA . ASP A 1 225 ? 5.195 -3.861 7.944 1.00 94.75 225 ASP A CA 1
ATOM 1731 C C . ASP A 1 225 ? 3.816 -3.277 8.300 1.00 94.75 225 ASP A C 1
ATOM 1733 O O . ASP A 1 225 ? 3.601 -2.740 9.396 1.00 94.75 225 ASP A O 1
ATOM 1737 N N . LEU A 1 226 ? 2.842 -3.417 7.396 1.00 95.94 226 LEU A N 1
ATOM 1738 C CA . LEU A 1 226 ? 1.466 -2.987 7.636 1.00 95.94 226 LEU A CA 1
ATOM 1739 C C . LEU A 1 226 ? 0.783 -3.828 8.715 1.00 95.94 226 LEU A C 1
ATOM 1741 O O . LEU A 1 226 ? 0.146 -3.253 9.598 1.00 95.94 226 LEU A O 1
ATOM 1745 N N . GLU A 1 227 ? 0.931 -5.151 8.687 1.00 95.50 227 GLU A N 1
ATOM 1746 C CA . GLU A 1 227 ? 0.418 -6.054 9.722 1.00 95.50 227 GLU A CA 1
ATOM 1747 C C . GLU A 1 227 ? 0.984 -5.677 11.099 1.00 95.50 227 GLU A C 1
ATOM 1749 O O . GLU A 1 227 ? 0.235 -5.491 12.066 1.00 95.50 227 GLU A O 1
ATOM 1754 N N . SER A 1 228 ? 2.299 -5.468 11.175 1.00 97.31 228 SER A N 1
ATOM 1755 C CA . SER A 1 228 ? 2.994 -5.044 12.390 1.00 97.31 228 SER A CA 1
ATOM 1756 C C . SER A 1 228 ? 2.455 -3.708 12.901 1.00 97.31 228 SER A C 1
ATOM 1758 O O . SER A 1 228 ? 2.154 -3.557 14.091 1.00 97.31 228 SER A O 1
ATOM 1760 N N . ARG A 1 229 ? 2.263 -2.728 12.008 1.00 97.31 229 ARG A N 1
ATOM 1761 C CA . ARG A 1 229 ? 1.720 -1.414 12.371 1.00 97.31 229 ARG A CA 1
ATOM 1762 C C . ARG A 1 229 ? 0.293 -1.510 12.907 1.00 97.31 229 ARG A C 1
ATOM 1764 O O . ARG A 1 229 ? -0.003 -0.886 13.930 1.00 97.31 229 ARG A O 1
ATOM 1771 N N . ILE A 1 230 ? -0.579 -2.277 12.250 1.00 96.31 230 ILE A N 1
ATOM 1772 C CA . ILE A 1 230 ? -1.969 -2.471 12.686 1.00 96.31 230 ILE A CA 1
ATOM 1773 C C . ILE A 1 230 ? -1.995 -3.184 14.046 1.00 96.31 230 ILE A C 1
ATOM 1775 O O . ILE A 1 230 ? -2.710 -2.725 14.940 1.00 96.31 230 ILE A O 1
ATOM 1779 N N . THR A 1 231 ? -1.148 -4.204 14.240 1.00 95.75 231 THR A N 1
ATOM 1780 C CA . THR A 1 231 ? -1.009 -4.934 15.513 1.00 95.75 231 THR A CA 1
ATOM 1781 C C . THR A 1 231 ? -0.658 -3.984 16.650 1.00 95.75 231 THR A C 1
ATOM 1783 O O . THR A 1 231 ? -1.330 -3.962 17.679 1.00 95.75 231 THR A O 1
ATOM 1786 N N . ILE A 1 232 ? 0.375 -3.154 16.467 1.00 97.38 232 ILE A N 1
ATOM 1787 C CA . ILE A 1 232 ? 0.831 -2.200 17.489 1.00 97.38 232 ILE A CA 1
ATOM 1788 C C . ILE A 1 232 ? -0.290 -1.224 17.866 1.00 97.38 232 ILE A C 1
ATOM 1790 O O . ILE A 1 232 ? -0.493 -0.930 19.045 1.00 97.38 232 ILE A O 1
ATOM 1794 N N . LEU A 1 233 ? -1.028 -0.715 16.876 1.00 94.94 233 LEU A N 1
ATOM 1795 C CA . LEU A 1 233 ? -2.136 0.211 17.108 1.00 94.94 233 LEU A CA 1
ATOM 1796 C C . LEU A 1 233 ? -3.289 -0.451 17.867 1.00 94.94 233 LEU A C 1
ATOM 1798 O O . LEU A 1 233 ? -3.826 0.153 18.799 1.00 94.94 233 LEU A O 1
ATOM 1802 N N . PHE A 1 234 ? -3.652 -1.678 17.494 1.00 92.94 234 PHE A N 1
ATOM 1803 C CA . PHE A 1 234 ? -4.723 -2.413 18.154 1.00 92.94 234 PHE A CA 1
ATOM 1804 C C . PHE A 1 234 ? -4.354 -2.794 19.590 1.00 92.94 234 PHE A C 1
ATOM 1806 O O . PHE A 1 234 ? -5.145 -2.551 20.499 1.00 92.94 234 PHE A O 1
ATOM 1813 N N . SER A 1 235 ? -3.134 -3.288 19.819 1.00 93.81 235 SER A N 1
ATOM 1814 C CA . SER A 1 235 ? -2.622 -3.578 21.164 1.00 93.81 235 SER A CA 1
ATOM 1815 C C . SER A 1 235 ? -2.655 -2.340 22.052 1.00 93.81 235 SER A C 1
ATOM 1817 O O . SER A 1 235 ? -3.176 -2.402 23.159 1.00 93.81 235 SER A O 1
ATOM 1819 N N . ARG A 1 236 ? -2.231 -1.177 21.534 1.00 93.56 236 ARG A N 1
ATOM 1820 C CA . ARG A 1 236 ? -2.334 0.088 22.274 1.00 93.56 236 ARG A CA 1
ATOM 1821 C C . ARG A 1 236 ? -3.777 0.419 22.658 1.00 93.56 236 ARG A C 1
ATOM 1823 O O . ARG A 1 236 ? -4.020 0.851 23.776 1.00 93.56 236 ARG A O 1
ATOM 1830 N N . PHE A 1 237 ? -4.736 0.223 21.753 1.00 89.19 237 PHE A N 1
ATOM 1831 C CA . PHE A 1 237 ? -6.151 0.431 22.074 1.00 89.19 237 PHE A CA 1
ATOM 1832 C C . PHE A 1 237 ? -6.636 -0.504 23.194 1.00 89.19 237 PHE A C 1
ATOM 1834 O O . PHE A 1 237 ? -7.375 -0.064 24.076 1.00 89.19 237 PHE A O 1
ATOM 1841 N N . VAL A 1 238 ? -6.214 -1.771 23.180 1.00 87.62 238 VAL A N 1
ATOM 1842 C CA . VAL A 1 238 ? -6.540 -2.739 24.236 1.00 87.62 238 VAL A CA 1
ATOM 1843 C C . VAL A 1 238 ? -5.913 -2.322 25.568 1.00 87.62 238 VAL A C 1
ATOM 1845 O O . VAL A 1 238 ? -6.616 -2.292 26.577 1.00 87.62 238 VAL A O 1
ATOM 1848 N N . ASP A 1 239 ? -4.638 -1.935 25.570 1.00 89.94 239 ASP A N 1
ATOM 1849 C CA . ASP A 1 239 ? -3.928 -1.468 26.764 1.00 89.94 239 ASP A CA 1
ATOM 1850 C C . ASP A 1 239 ? -4.590 -0.218 27.362 1.00 89.94 239 ASP A C 1
ATOM 1852 O O . ASP A 1 239 ? -4.840 -0.158 28.569 1.00 89.94 239 ASP A O 1
ATOM 1856 N N . ASP A 1 240 ? -4.956 0.751 26.516 1.00 85.88 240 ASP A N 1
ATOM 1857 C CA . ASP A 1 240 ? -5.674 1.959 26.925 1.00 85.88 240 ASP A CA 1
ATOM 1858 C C . ASP A 1 240 ? -7.042 1.610 27.537 1.00 85.88 240 ASP A C 1
ATOM 1860 O O . ASP A 1 240 ? -7.425 2.157 28.575 1.00 85.88 240 ASP A O 1
ATOM 1864 N N . ALA A 1 241 ? -7.784 0.672 26.937 1.00 82.25 241 ALA A N 1
ATOM 1865 C CA . ALA A 1 241 ? -9.066 0.214 27.468 1.00 82.25 241 ALA A CA 1
ATOM 1866 C C . ALA A 1 241 ? -8.908 -0.476 28.836 1.00 82.25 241 ALA A C 1
ATOM 1868 O O . ALA A 1 241 ? -9.659 -0.165 29.766 1.00 82.25 241 ALA A O 1
ATOM 1869 N N . CYS A 1 242 ? -7.911 -1.352 28.986 1.00 83.81 242 CYS A N 1
ATOM 1870 C CA . CYS A 1 242 ? -7.570 -2.001 30.253 1.00 83.81 242 CYS A CA 1
ATOM 1871 C C . CYS A 1 242 ? -7.224 -0.967 31.333 1.00 83.81 242 CYS A C 1
ATOM 1873 O O . CYS A 1 242 ? -7.797 -0.991 32.425 1.00 83.81 242 CYS A O 1
ATOM 1875 N N . PHE A 1 243 ? -6.364 0.001 31.010 1.00 84.19 243 PHE A N 1
ATOM 1876 C CA . PHE A 1 243 ? -5.977 1.068 31.930 1.00 84.19 243 PHE A CA 1
ATOM 1877 C C . PHE A 1 243 ? -7.180 1.895 32.409 1.00 84.19 243 PHE A C 1
ATOM 1879 O O . PHE A 1 243 ? -7.285 2.226 33.595 1.00 84.19 243 PHE A O 1
ATOM 1886 N N . GLN A 1 244 ? -8.121 2.214 31.513 1.00 77.19 244 GLN A N 1
ATOM 1887 C CA . GLN A 1 244 ? -9.329 2.958 31.879 1.00 77.19 244 GLN A CA 1
ATOM 1888 C C . GLN A 1 244 ? -10.231 2.169 32.830 1.00 77.19 244 GLN A C 1
ATOM 1890 O O . GLN A 1 244 ? -10.768 2.749 33.777 1.00 77.19 244 GLN A O 1
ATOM 1895 N N . VAL A 1 245 ? -10.373 0.858 32.616 1.00 75.19 245 VAL A N 1
ATOM 1896 C CA . VAL A 1 245 ? -11.119 -0.026 33.522 1.00 75.19 245 VAL A CA 1
ATOM 1897 C C . VAL A 1 245 ? -10.476 -0.037 34.911 1.00 75.19 245 VAL A C 1
ATOM 1899 O O . VAL A 1 245 ? -11.162 0.224 35.902 1.00 75.19 245 VAL A O 1
ATOM 1902 N N . GLU A 1 246 ? -9.157 -0.236 34.992 1.00 79.12 246 GLU A N 1
ATOM 1903 C CA . GLU A 1 246 ? -8.435 -0.248 36.270 1.00 79.12 246 GLU A CA 1
ATOM 1904 C C . GLU A 1 246 ? -8.532 1.087 37.025 1.00 79.12 246 GLU A C 1
ATOM 1906 O O . GLU A 1 246 ? -8.700 1.128 38.248 1.00 79.12 246 GLU A O 1
ATOM 1911 N N . LYS A 1 247 ? -8.411 2.215 36.313 1.00 74.31 247 LYS A N 1
ATOM 1912 C CA . LYS A 1 247 ? -8.533 3.552 36.909 1.00 74.31 247 LYS A CA 1
ATOM 1913 C C . LYS A 1 247 ? -9.926 3.766 37.500 1.00 74.31 247 LYS A C 1
ATOM 1915 O O . LYS A 1 247 ? -10.054 4.373 38.564 1.00 74.31 247 LYS A O 1
ATOM 1920 N N . TYR A 1 248 ? -10.969 3.295 36.822 1.00 67.44 248 TYR A N 1
ATOM 1921 C CA . TYR A 1 248 ? -12.346 3.453 37.282 1.00 67.44 248 TYR A CA 1
ATOM 1922 C C . TYR A 1 248 ? -12.648 2.576 38.503 1.00 67.44 248 TYR A C 1
ATOM 1924 O O . TYR A 1 248 ? -13.275 3.050 39.453 1.00 67.44 248 TYR A O 1
ATOM 1932 N N . GLU A 1 249 ? -12.126 1.345 38.527 1.00 65.75 249 GLU A N 1
ATOM 1933 C CA . GLU A 1 249 ? -12.222 0.433 39.673 1.00 65.75 249 GLU A CA 1
ATOM 1934 C C . GLU A 1 249 ? -11.614 1.047 40.946 1.00 65.75 249 GLU A C 1
ATOM 1936 O O . GLU A 1 249 ? -12.238 1.036 42.009 1.00 65.75 249 GLU A O 1
ATOM 1941 N N . ARG A 1 250 ? -10.429 1.667 40.841 1.00 62.56 250 ARG A N 1
ATOM 1942 C CA . ARG A 1 250 ? -9.742 2.291 41.989 1.00 62.56 250 ARG A CA 1
ATOM 1943 C C . ARG A 1 250 ? -10.472 3.523 42.547 1.00 62.56 250 ARG A C 1
ATOM 1945 O O . ARG A 1 250 ? -10.352 3.807 43.740 1.00 62.56 250 ARG A O 1
ATOM 1952 N N . ASN A 1 251 ? -11.228 4.244 41.715 1.00 60.69 251 ASN A N 1
ATOM 1953 C CA . ASN A 1 251 ? -11.885 5.504 42.089 1.00 60.69 251 ASN A CA 1
ATOM 1954 C C . ASN A 1 251 ? -13.303 5.333 42.662 1.00 60.69 251 ASN A C 1
ATOM 1956 O O . ASN A 1 251 ? -13.762 6.203 43.402 1.00 60.69 251 ASN A O 1
ATOM 1960 N N . VAL A 1 252 ? -14.002 4.229 42.372 1.00 56.16 252 VAL A N 1
ATOM 1961 C CA . VAL A 1 252 ? -15.385 4.004 42.830 1.00 56.16 252 VAL A CA 1
ATOM 1962 C C . VAL A 1 252 ? -15.459 2.728 43.664 1.00 56.16 252 VAL A C 1
ATOM 1964 O O . VAL A 1 252 ? -15.806 1.656 43.175 1.00 56.16 252 VAL A O 1
ATOM 1967 N N . LYS A 1 253 ? -15.208 2.860 44.972 1.00 56.12 253 LYS A N 1
ATOM 1968 C CA . LYS A 1 253 ? -15.232 1.759 45.958 1.00 56.12 253 LYS A CA 1
ATOM 1969 C C . LYS A 1 253 ? -16.590 1.035 46.124 1.00 56.12 253 LYS A C 1
ATOM 1971 O O . LYS A 1 253 ? -16.703 0.207 47.020 1.00 56.12 253 LYS A O 1
ATOM 1976 N N . GLN A 1 254 ? -17.625 1.331 45.328 1.00 52.47 254 GLN A N 1
ATOM 1977 C CA . GLN A 1 254 ? -18.985 0.796 45.536 1.00 52.47 254 GLN A CA 1
ATOM 1978 C C . GLN A 1 254 ? -19.714 0.228 44.302 1.00 52.47 254 GLN A C 1
ATOM 1980 O O . GLN A 1 254 ? -20.781 -0.347 44.488 1.00 52.47 254 GLN A O 1
ATOM 1985 N N . VAL A 1 255 ? -19.186 0.326 43.070 1.00 52.97 255 VAL A N 1
ATOM 1986 C CA . VAL A 1 255 ? -19.920 -0.145 41.861 1.00 52.97 255 VAL A CA 1
ATOM 1987 C C . VAL A 1 255 ? -19.112 -1.110 40.968 1.00 52.97 255 VAL A C 1
ATOM 1989 O O . VAL A 1 255 ? -19.701 -1.862 40.192 1.00 52.97 255 VAL A O 1
ATOM 1992 N N . GLY A 1 256 ? -17.782 -1.179 41.111 1.00 60.31 256 GLY A N 1
ATOM 1993 C CA . GLY A 1 256 ? -16.936 -2.118 40.355 1.00 60.31 256 GLY A CA 1
ATOM 1994 C C . GLY A 1 256 ? -17.027 -1.949 38.828 1.00 60.31 256 GLY A C 1
ATOM 1995 O O . GLY A 1 256 ? -17.313 -0.865 38.324 1.00 60.31 256 GLY A O 1
ATOM 1996 N N . VAL A 1 257 ? -16.807 -3.039 38.083 1.00 62.00 257 VAL A N 1
ATOM 1997 C CA . VAL A 1 257 ? -16.839 -3.099 36.602 1.00 62.00 257 VAL A CA 1
ATOM 1998 C C . VAL A 1 257 ? -18.248 -3.123 35.987 1.00 62.00 257 VAL A C 1
ATOM 2000 O O . VAL A 1 257 ? -18.385 -3.106 34.766 1.00 62.00 257 VAL A O 1
ATOM 2003 N N . VAL A 1 258 ? -19.315 -3.122 36.792 1.00 61.34 258 VAL A N 1
ATOM 2004 C CA . VAL A 1 258 ? -20.715 -3.230 36.326 1.00 61.34 258 VAL A CA 1
ATOM 2005 C C . VAL A 1 258 ? -21.090 -2.225 35.214 1.00 61.34 258 VAL A C 1
ATOM 2007 O O . VAL A 1 258 ? -21.746 -2.640 34.256 1.00 61.34 258 VAL A O 1
ATOM 2010 N N . PRO A 1 259 ? -20.641 -0.951 35.230 1.00 63.38 259 PRO A N 1
ATOM 2011 C CA . PRO A 1 259 ? -20.925 0.004 34.151 1.00 63.38 259 PRO A CA 1
ATOM 2012 C C . PRO A 1 259 ? -20.261 -0.341 32.806 1.00 63.38 259 PRO A C 1
ATOM 2014 O O . PRO A 1 259 ? -20.678 0.170 31.766 1.00 63.38 259 PRO A O 1
ATOM 2017 N N . TYR A 1 260 ? -19.238 -1.201 32.812 1.00 63.59 260 TYR A N 1
ATOM 2018 C CA . TYR A 1 260 ? -18.514 -1.642 31.620 1.00 63.59 260 TYR A CA 1
ATOM 2019 C C . TYR A 1 260 ? -19.156 -2.867 30.957 1.00 63.59 260 TYR A C 1
ATOM 2021 O O . TYR A 1 260 ? -18.956 -3.071 29.765 1.00 63.59 260 TYR A O 1
ATOM 2029 N N . ILE A 1 261 ? -19.978 -3.652 31.666 1.00 67.50 261 ILE A N 1
ATOM 2030 C CA . ILE A 1 261 ? -20.604 -4.872 31.119 1.00 67.50 261 ILE A CA 1
ATOM 2031 C C . ILE A 1 261 ? -21.485 -4.575 29.885 1.00 67.50 261 ILE A C 1
ATOM 2033 O O . ILE A 1 261 ? -21.284 -5.221 28.855 1.00 67.50 261 ILE A O 1
ATOM 2037 N N . PRO A 1 262 ? -22.389 -3.569 29.896 1.00 64.56 262 PRO A N 1
ATOM 2038 C CA . PRO A 1 262 ? -23.154 -3.201 28.700 1.00 64.56 262 PRO A CA 1
ATOM 2039 C C . PRO A 1 262 ? -22.284 -2.625 27.572 1.00 64.56 262 PRO A C 1
ATOM 2041 O O . PRO A 1 262 ? -22.695 -2.617 26.416 1.00 64.56 262 PRO A O 1
ATOM 2044 N N . ARG A 1 263 ? -21.084 -2.124 27.892 1.00 66.38 263 ARG A N 1
ATOM 2045 C CA . ARG A 1 263 ? -20.128 -1.620 26.896 1.00 66.38 263 ARG A CA 1
ATOM 2046 C C . ARG A 1 263 ? -19.372 -2.757 26.231 1.00 66.38 263 ARG A C 1
ATOM 2048 O O . ARG A 1 263 ? -19.187 -2.711 25.024 1.00 66.38 263 ARG A O 1
ATOM 2055 N N . PHE A 1 264 ? -18.990 -3.787 26.986 1.00 70.88 264 PHE A N 1
ATOM 2056 C CA . PHE A 1 264 ? -18.389 -4.996 26.428 1.00 70.88 264 PHE A CA 1
ATOM 2057 C C . PHE A 1 264 ? -19.343 -5.713 25.476 1.00 70.88 264 PHE A C 1
ATOM 2059 O O . PHE A 1 264 ? -18.902 -6.151 24.421 1.00 70.88 264 PHE A O 1
ATOM 2066 N N . SER A 1 265 ? -20.641 -5.788 25.787 1.00 69.50 265 SER A N 1
ATOM 2067 C CA . SER A 1 265 ? -21.610 -6.391 24.863 1.00 69.50 265 SER A CA 1
ATOM 2068 C C . SER A 1 265 ? -21.778 -5.578 23.574 1.00 69.50 265 SER A C 1
ATOM 2070 O O . SER A 1 265 ? -21.816 -6.156 22.491 1.00 69.50 265 SER A O 1
ATOM 2072 N N . GLN A 1 266 ? -21.804 -4.243 23.659 1.00 66.31 266 GLN A N 1
ATOM 2073 C CA . GLN A 1 266 ? -21.826 -3.362 22.482 1.00 66.31 266 GLN A CA 1
ATOM 2074 C C . GLN A 1 266 ? -20.533 -3.450 21.662 1.00 66.31 266 GLN A C 1
ATOM 2076 O O . GLN A 1 266 ? -20.578 -3.488 20.433 1.00 66.31 266 GLN A O 1
ATOM 2081 N N . LEU A 1 267 ? -19.384 -3.507 22.337 1.00 70.06 267 LEU A N 1
ATOM 2082 C CA . LEU A 1 267 ? -18.073 -3.693 21.725 1.00 70.06 267 LEU A CA 1
ATOM 2083 C C . LEU A 1 267 ? -18.004 -5.032 20.989 1.00 70.06 267 LEU A C 1
ATOM 2085 O O . LEU A 1 267 ? -17.646 -5.053 19.817 1.00 70.06 267 LEU A O 1
ATOM 2089 N N . ALA A 1 268 ? -18.403 -6.122 21.648 1.00 75.12 268 ALA A N 1
ATOM 2090 C CA . ALA A 1 268 ? -18.437 -7.460 21.070 1.00 75.12 268 ALA A CA 1
ATOM 2091 C C . ALA A 1 268 ? -19.350 -7.519 19.838 1.00 75.12 268 ALA A C 1
ATOM 2093 O O . ALA A 1 268 ? -18.922 -8.012 18.800 1.00 75.12 268 ALA A O 1
ATOM 2094 N N . ALA A 1 269 ? -20.550 -6.930 19.903 1.00 72.88 269 ALA A N 1
ATOM 2095 C CA . ALA A 1 269 ? -21.451 -6.852 18.753 1.00 72.88 269 ALA A CA 1
ATOM 2096 C C . ALA A 1 269 ? -20.831 -6.078 17.574 1.00 72.88 269 ALA A C 1
ATOM 2098 O O . ALA A 1 269 ? -20.989 -6.462 16.417 1.00 72.88 269 ALA A O 1
ATOM 2099 N N . ARG A 1 270 ? -20.082 -5.002 17.848 1.00 67.38 270 ARG A N 1
ATOM 2100 C CA . ARG A 1 270 ? -19.391 -4.223 16.809 1.00 67.38 270 ARG A CA 1
ATOM 2101 C C . ARG A 1 270 ? -18.186 -4.969 16.229 1.00 67.38 270 ARG A C 1
ATOM 2103 O O . ARG A 1 270 ? -17.958 -4.915 15.026 1.00 67.38 270 ARG A O 1
ATOM 2110 N N . MET A 1 271 ? -17.438 -5.696 17.060 1.00 74.12 271 MET A N 1
ATOM 2111 C CA . MET A 1 271 ? -16.370 -6.595 16.605 1.00 74.12 271 MET A CA 1
ATOM 2112 C C . MET A 1 271 ? -16.931 -7.705 15.708 1.00 74.12 271 MET A C 1
ATOM 2114 O O . MET A 1 271 ? -16.378 -7.972 14.646 1.00 74.12 271 MET A O 1
ATOM 2118 N N . GLU A 1 272 ? -18.060 -8.302 16.089 1.00 75.94 272 GLU A N 1
ATOM 2119 C CA . GLU A 1 272 ? -18.749 -9.325 15.299 1.00 75.94 272 GLU A CA 1
ATOM 2120 C C . GLU A 1 272 ? -19.222 -8.774 13.947 1.00 75.94 272 GLU A C 1
ATOM 2122 O O . GLU A 1 272 ? -18.993 -9.403 12.914 1.00 75.94 272 GLU A O 1
ATOM 2127 N N . GLN A 1 273 ? -19.783 -7.561 13.911 1.00 70.62 273 GLN A N 1
ATOM 2128 C CA . GLN A 1 273 ? -20.121 -6.877 12.656 1.00 70.62 273 GLN A CA 1
ATOM 2129 C C . GLN A 1 273 ? -18.902 -6.689 11.750 1.00 70.62 273 GLN A C 1
ATOM 2131 O O . GLN A 1 273 ? -18.997 -6.927 10.549 1.00 70.62 273 GLN A O 1
ATOM 2136 N N . TYR A 1 274 ? -17.749 -6.313 12.306 1.00 67.50 274 TYR A N 1
ATOM 2137 C CA . TYR A 1 274 ? -16.519 -6.161 11.532 1.00 67.50 274 TYR A CA 1
ATOM 2138 C C . TYR A 1 274 ? -15.979 -7.487 10.991 1.00 67.50 274 TYR A C 1
ATOM 2140 O O . TYR A 1 274 ? -15.528 -7.541 9.849 1.00 67.50 274 TYR A O 1
ATOM 2148 N N . ILE A 1 275 ? -16.060 -8.562 11.774 1.00 69.88 275 ILE A N 1
ATOM 2149 C CA . ILE A 1 275 ? -15.659 -9.905 11.335 1.00 69.88 275 ILE A CA 1
ATOM 2150 C C . ILE A 1 275 ? -16.589 -10.403 10.223 1.00 69.88 275 ILE A C 1
ATOM 2152 O O . ILE A 1 275 ? -16.124 -10.953 9.227 1.00 69.88 275 ILE A O 1
ATOM 2156 N N . THR A 1 276 ? -17.897 -10.189 10.373 1.00 69.31 276 THR A N 1
ATOM 2157 C CA . THR A 1 276 ? -18.904 -10.675 9.421 1.00 69.31 276 THR A CA 1
ATOM 2158 C C . THR A 1 276 ? -18.889 -9.849 8.134 1.00 69.31 276 THR A C 1
ATOM 2160 O O . THR A 1 276 ? -18.772 -10.414 7.055 1.00 69.31 276 THR A O 1
ATOM 2163 N N . GLY A 1 277 ? -18.865 -8.516 8.232 1.00 58.28 277 GLY A N 1
ATOM 2164 C CA . GLY A 1 277 ? -18.777 -7.619 7.075 1.00 58.28 277 GLY A CA 1
ATOM 2165 C C . GLY A 1 277 ? -17.450 -7.718 6.313 1.00 58.28 277 GLY A C 1
ATOM 2166 O O . GLY A 1 277 ? -17.423 -7.542 5.100 1.00 58.28 277 GLY A O 1
ATOM 2167 N N . SER A 1 278 ? -16.347 -8.083 6.981 1.00 51.09 278 SER A N 1
ATOM 2168 C CA . SER A 1 278 ? -15.067 -8.374 6.311 1.00 51.09 278 SER A CA 1
ATOM 2169 C C . SER A 1 278 ? -15.140 -9.598 5.378 1.00 51.09 278 SER A C 1
ATOM 2171 O O . SER A 1 278 ? -14.355 -9.691 4.425 1.00 51.09 278 SER A O 1
ATOM 2173 N N . ARG A 1 279 ? -16.095 -10.518 5.608 1.00 51.75 279 ARG A N 1
ATOM 2174 C CA . ARG A 1 279 ? -16.360 -11.671 4.726 1.00 51.75 279 ARG A CA 1
ATOM 2175 C C . ARG A 1 279 ? -17.186 -11.302 3.491 1.00 51.75 279 ARG A C 1
ATOM 2177 O O . ARG A 1 279 ? -17.032 -11.984 2.486 1.00 51.75 279 ARG A O 1
ATOM 2184 N N . ASP A 1 280 ? -17.993 -10.242 3.560 1.00 39.59 280 ASP A N 1
ATOM 2185 C CA . ASP A 1 280 ? -18.907 -9.821 2.485 1.00 39.59 280 ASP A CA 1
ATOM 2186 C C . ASP A 1 280 ? -18.296 -8.796 1.508 1.00 39.59 280 ASP A C 1
ATOM 2188 O O . ASP A 1 280 ? -18.864 -8.543 0.451 1.00 39.59 280 ASP A O 1
ATOM 2192 N N . LEU A 1 281 ? -17.129 -8.215 1.815 1.00 43.12 281 LEU A N 1
ATOM 2193 C CA . LEU A 1 281 ? -16.381 -7.308 0.920 1.00 43.12 281 LEU A CA 1
ATOM 2194 C C . LEU A 1 281 ? -15.607 -8.058 -0.193 1.00 43.12 281 LEU A C 1
ATOM 2196 O O . LEU A 1 281 ? -14.484 -7.679 -0.530 1.00 43.12 281 LEU A O 1
ATOM 2200 N N . VAL A 1 282 ? -16.188 -9.141 -0.718 1.00 35.22 282 VAL A N 1
ATOM 2201 C CA . VAL A 1 282 ? -15.627 -10.034 -1.751 1.00 35.22 282 VAL A CA 1
ATOM 2202 C C . VAL A 1 282 ? -16.288 -9.779 -3.098 1.00 35.22 282 VAL A C 1
ATOM 2204 O O . VAL A 1 282 ? -17.536 -9.762 -3.146 1.00 35.22 282 VAL A O 1
#

InterPro domains:
  IPR048628 Exocyst complex component Sec3, C-terminal [PF20654] (149-276)

pLDDT: mean 73.71, std 21.36, range [27.5, 97.38]